Protein AF-A0A3D0K1R0-F1 (afdb_monomer)

pLDDT: mean 93.14, std 11.78, range [44.38, 98.69]

Structure (mmCIF, N/CA/C/O backbone):
data_AF-A0A3D0K1R0-F1
#
_entry.id   AF-A0A3D0K1R0-F1
#
loop_
_atom_site.group_PDB
_atom_site.id
_atom_site.type_symbol
_atom_site.label_atom_id
_atom_site.label_alt_id
_atom_site.label_comp_id
_atom_site.label_asym_id
_atom_site.label_entity_id
_atom_site.label_seq_id
_atom_site.pdbx_PDB_ins_code
_atom_site.Cartn_x
_atom_site.Cartn_y
_atom_site.Cartn_z
_atom_site.occupancy
_atom_site.B_iso_or_equiv
_atom_site.auth_seq_id
_atom_site.auth_comp_id
_atom_site.auth_asym_id
_atom_site.auth_atom_id
_atom_site.pdbx_PDB_model_num
ATOM 1 N N . MET A 1 1 ? -58.663 12.855 -1.854 1.00 44.91 1 MET A N 1
ATOM 2 C CA . MET A 1 1 ? -57.376 12.566 -1.186 1.00 44.91 1 MET A CA 1
ATOM 3 C C . MET A 1 1 ? -56.713 11.439 -1.951 1.00 44.91 1 MET A C 1
ATOM 5 O O . MET A 1 1 ? -57.237 10.336 -1.926 1.00 44.91 1 MET A O 1
ATOM 9 N N . ALA A 1 2 ? -55.657 11.736 -2.707 1.00 44.38 2 ALA A N 1
ATOM 10 C CA . ALA A 1 2 ? -54.859 10.733 -3.407 1.00 44.38 2 ALA A CA 1
ATOM 11 C C . ALA A 1 2 ? -53.623 10.430 -2.551 1.00 44.38 2 ALA A C 1
ATOM 13 O O . ALA A 1 2 ? -52.936 11.360 -2.134 1.00 44.38 2 ALA A O 1
ATOM 14 N N . ILE A 1 3 ? -53.392 9.154 -2.244 1.00 51.00 3 ILE A N 1
ATOM 15 C CA . ILE A 1 3 ? -52.196 8.685 -1.540 1.00 51.00 3 ILE A CA 1
ATOM 16 C C . ILE A 1 3 ? -51.124 8.480 -2.610 1.00 51.00 3 ILE A C 1
ATOM 18 O O . ILE A 1 3 ? -51.300 7.660 -3.511 1.00 51.00 3 ILE A O 1
ATOM 22 N N . LEU A 1 4 ? -50.060 9.277 -2.544 1.00 44.53 4 LEU A N 1
ATOM 23 C CA . LEU A 1 4 ? -48.900 9.161 -3.419 1.00 44.53 4 LEU A CA 1
ATOM 24 C C . LEU A 1 4 ? -48.049 7.970 -2.938 1.00 44.53 4 LEU A C 1
ATOM 26 O O . LEU A 1 4 ? -47.701 7.938 -1.755 1.00 44.53 4 LEU A O 1
A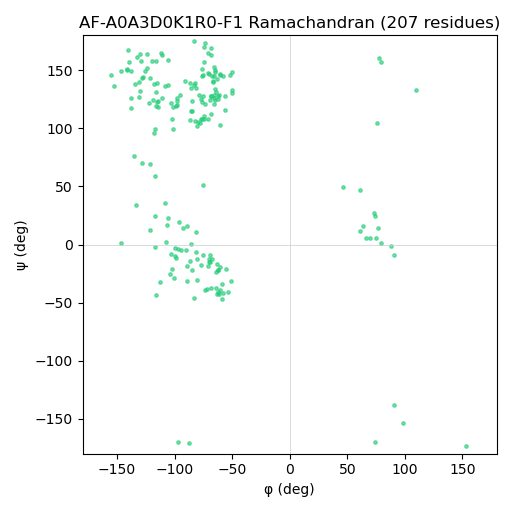TOM 30 N N . PRO A 1 5 ? -47.725 6.984 -3.791 1.00 53.47 5 PRO A N 1
ATOM 31 C CA . PRO A 1 5 ? -46.860 5.885 -3.393 1.00 53.47 5 PRO A CA 1
ATOM 32 C C . PRO A 1 5 ? -45.418 6.397 -3.310 1.00 53.47 5 PRO A C 1
ATOM 34 O O . PRO A 1 5 ? -44.877 6.920 -4.282 1.00 53.47 5 PRO A O 1
ATOM 37 N N . CYS A 1 6 ? -44.816 6.273 -2.127 1.00 53.69 6 CYS A N 1
ATOM 38 C CA . CYS A 1 6 ? -43.399 6.533 -1.910 1.00 53.69 6 CYS A CA 1
ATOM 39 C C . CYS A 1 6 ? -42.612 5.359 -2.503 1.00 53.69 6 CYS A C 1
ATOM 41 O O . CYS A 1 6 ? -42.716 4.231 -2.018 1.00 53.69 6 CYS A O 1
ATOM 43 N N . LEU A 1 7 ? -41.893 5.606 -3.596 1.00 52.03 7 LEU A N 1
ATOM 44 C CA . LEU A 1 7 ? -40.996 4.633 -4.205 1.00 52.03 7 LEU A CA 1
ATOM 45 C C . LEU A 1 7 ? -39.722 4.581 -3.351 1.00 52.03 7 LEU A C 1
ATOM 47 O O . LEU A 1 7 ? -38.952 5.538 -3.338 1.00 52.03 7 LEU A O 1
ATOM 51 N N . LEU A 1 8 ? -39.529 3.490 -2.609 1.00 51.31 8 LEU A N 1
ATOM 52 C CA . LEU A 1 8 ? -38.292 3.242 -1.874 1.00 51.31 8 LEU A CA 1
ATOM 53 C C . LEU A 1 8 ? -37.223 2.823 -2.893 1.00 51.31 8 LEU A C 1
ATOM 55 O O . LEU A 1 8 ? -37.306 1.742 -3.475 1.00 51.31 8 LEU A O 1
ATOM 59 N N . LEU A 1 9 ? -36.266 3.707 -3.158 1.00 46.56 9 LEU A N 1
ATOM 60 C CA . LEU A 1 9 ? -35.111 3.400 -3.989 1.00 46.56 9 LEU A CA 1
ATOM 61 C C . LEU A 1 9 ? -34.113 2.630 -3.115 1.00 46.56 9 LEU A C 1
ATOM 63 O O . LEU A 1 9 ? -33.505 3.207 -2.219 1.00 46.56 9 LEU A O 1
ATOM 67 N N . VAL A 1 10 ? -33.998 1.320 -3.326 1.00 48.69 10 VAL A N 1
ATOM 68 C CA . VAL A 1 10 ? -32.945 0.511 -2.702 1.00 48.69 10 VAL A CA 1
ATOM 69 C C . VAL A 1 10 ? -31.687 0.728 -3.537 1.00 48.69 10 VAL A C 1
ATOM 71 O O . VAL A 1 10 ? -31.586 0.198 -4.641 1.00 48.69 10 VAL A O 1
ATOM 74 N N . MET A 1 11 ? -30.773 1.567 -3.048 1.00 53.94 11 MET A N 1
ATOM 75 C CA . MET A 1 11 ? -29.413 1.632 -3.579 1.00 53.94 11 MET A CA 1
ATOM 76 C C . MET A 1 11 ? -28.720 0.341 -3.146 1.00 53.94 11 MET A C 1
ATOM 78 O O . MET A 1 11 ? -28.484 0.135 -1.961 1.00 53.94 11 MET A O 1
ATOM 82 N N . THR A 1 12 ? -28.474 -0.571 -4.079 1.00 46.22 12 THR A N 1
ATOM 83 C CA . THR A 1 12 ? -27.550 -1.681 -3.844 1.00 46.22 12 THR A CA 1
ATOM 84 C C . THR A 1 12 ? -26.144 -1.117 -3.995 1.00 46.22 12 THR A C 1
ATOM 86 O O . THR A 1 12 ? -25.737 -0.843 -5.126 1.00 46.22 12 THR A O 1
ATOM 89 N N . THR A 1 13 ? -25.435 -0.895 -2.889 1.00 56.84 13 THR A N 1
ATOM 90 C CA . THR A 1 13 ? -23.978 -0.741 -2.930 1.00 56.84 13 THR A CA 1
ATOM 91 C C . THR A 1 13 ? -23.413 -2.050 -3.478 1.00 56.84 13 THR A C 1
ATOM 93 O O . THR A 1 13 ? -23.847 -3.145 -3.105 1.00 56.84 13 THR A O 1
ATOM 96 N N . THR A 1 14 ? -22.567 -1.966 -4.499 1.00 59.50 14 THR A N 1
ATOM 97 C CA . THR A 1 14 ? -21.806 -3.133 -4.936 1.00 59.50 14 THR A CA 1
ATOM 98 C C . THR A 1 14 ? -20.691 -3.309 -3.929 1.00 59.50 14 THR A C 1
ATOM 100 O O . THR A 1 14 ? -19.787 -2.488 -3.942 1.00 59.50 14 THR A O 1
ATOM 103 N N . ALA A 1 15 ? -20.788 -4.336 -3.086 1.00 76.38 15 ALA A N 1
ATOM 104 C CA . ALA A 1 15 ? -19.736 -4.670 -2.133 1.00 76.38 15 ALA A CA 1
ATOM 105 C C . ALA A 1 15 ? -18.379 -4.733 -2.845 1.00 76.38 15 ALA A C 1
ATOM 107 O O . ALA A 1 15 ? -18.256 -5.401 -3.886 1.00 76.38 15 ALA A O 1
ATOM 108 N N . ASP A 1 16 ? -17.393 -4.046 -2.288 1.00 88.50 16 ASP A N 1
ATOM 109 C CA . ASP A 1 16 ? -16.013 -4.078 -2.738 1.00 88.50 16 ASP A CA 1
ATOM 110 C C . ASP A 1 16 ? -15.079 -4.274 -1.530 1.00 88.50 16 ASP A C 1
ATOM 112 O O . ASP A 1 16 ? -15.520 -4.218 -0.389 1.00 88.50 16 ASP A O 1
ATOM 116 N N . PRO A 1 17 ? -13.825 -4.700 -1.737 1.00 92.75 17 PRO A N 1
ATOM 117 C CA . PRO A 1 17 ? -12.955 -5.082 -0.630 1.00 92.75 17 PRO A CA 1
ATOM 118 C C . PRO A 1 17 ? -12.140 -3.904 -0.072 1.00 92.75 17 PRO A C 1
ATOM 120 O O . PRO A 1 17 ? -11.113 -4.142 0.566 1.00 92.75 17 PRO A O 1
ATOM 123 N N . PHE A 1 18 ? -12.505 -2.659 -0.382 1.00 96.06 18 PHE A N 1
ATOM 124 C CA . PHE A 1 18 ? -11.721 -1.475 -0.050 1.00 96.06 18 PHE A CA 1
ATOM 125 C C . PHE A 1 18 ? -12.417 -0.616 1.004 1.00 96.06 18 PHE A C 1
ATOM 127 O O . PHE A 1 18 ? -13.584 -0.806 1.308 1.00 96.06 18 PHE A O 1
ATOM 134 N N . ALA A 1 19 ? -11.668 0.311 1.604 1.00 96.50 19 ALA A N 1
ATOM 135 C CA . ALA A 1 19 ? -12.261 1.276 2.519 1.00 96.50 19 ALA A CA 1
ATOM 136 C C . ALA A 1 19 ? -13.182 2.231 1.744 1.00 96.50 19 ALA A C 1
ATOM 138 O O . ALA A 1 19 ? -12.861 2.614 0.618 1.00 96.50 19 ALA A O 1
ATOM 139 N N . ASP A 1 20 ? -14.273 2.656 2.372 1.00 95.88 20 ASP A N 1
ATOM 140 C CA . ASP A 1 20 ? -15.380 3.370 1.727 1.00 95.88 20 ASP A CA 1
ATOM 141 C C . ASP A 1 20 ? -15.503 4.824 2.185 1.00 95.88 20 ASP A C 1
ATOM 143 O O . ASP A 1 20 ? -15.920 5.701 1.424 1.00 95.88 20 ASP A O 1
ATOM 147 N N . GLU A 1 21 ? -15.150 5.096 3.442 1.00 96.94 21 GLU A N 1
ATOM 148 C CA . GLU A 1 21 ? -15.385 6.394 4.067 1.00 96.94 21 GLU A CA 1
ATOM 149 C C . GLU A 1 21 ? -14.153 6.887 4.824 1.00 96.94 21 GLU A C 1
ATOM 151 O O . GLU A 1 21 ? -13.483 6.148 5.546 1.00 96.94 21 GLU A O 1
ATOM 156 N N . VAL A 1 22 ? -13.875 8.184 4.678 1.00 98.44 22 VAL A N 1
ATOM 157 C CA . VAL A 1 22 ? -12.939 8.909 5.538 1.00 98.44 22 VAL A CA 1
ATOM 158 C C . VAL A 1 22 ? -13.701 9.391 6.766 1.00 98.44 22 VAL A C 1
ATOM 160 O O . VAL A 1 22 ? -14.561 10.266 6.667 1.00 98.44 22 VAL A O 1
ATOM 163 N N . ILE A 1 23 ? -13.343 8.863 7.932 1.00 98.44 23 ILE A N 1
ATOM 164 C CA . ILE A 1 23 ? -13.964 9.221 9.211 1.00 98.44 23 ILE A CA 1
ATOM 165 C C . ILE A 1 23 ? -13.339 10.489 9.790 1.00 98.44 23 ILE A C 1
ATOM 167 O O . ILE A 1 23 ? -14.048 11.387 10.248 1.00 98.44 23 ILE A O 1
ATOM 171 N N . ASP A 1 24 ? -12.007 10.562 9.788 1.00 98.50 24 ASP A N 1
ATOM 172 C CA . ASP A 1 24 ? -11.266 11.710 10.305 1.00 98.50 24 ASP A CA 1
ATOM 173 C C . ASP A 1 24 ? -9.889 11.816 9.647 1.00 98.50 24 ASP A C 1
ATOM 175 O O . ASP A 1 24 ? -9.239 10.810 9.363 1.00 98.50 24 ASP A O 1
ATOM 179 N N . PHE A 1 25 ? -9.422 13.046 9.447 1.00 98.62 25 PHE A N 1
ATOM 180 C CA . PHE A 1 25 ? -8.069 13.326 8.985 1.00 98.62 25 PHE A CA 1
ATOM 181 C C . PHE A 1 25 ? -7.486 14.500 9.768 1.00 98.62 25 PHE A C 1
ATOM 183 O O . PHE A 1 25 ? -7.985 15.626 9.704 1.00 98.62 25 PHE A O 1
ATOM 190 N N . GLN A 1 26 ? -6.404 14.230 10.495 1.00 98.38 26 GLN A N 1
ATOM 191 C CA . GLN A 1 26 ? -5.658 15.216 11.266 1.00 98.38 26 GLN A CA 1
ATOM 192 C C . GLN A 1 26 ? -4.243 15.310 10.686 1.00 98.38 26 GLN A C 1
ATOM 194 O O . GLN A 1 26 ? -3.401 14.464 10.999 1.00 98.38 26 GLN A O 1
ATOM 199 N N . PRO A 1 27 ? -3.950 16.312 9.838 1.00 97.62 27 PRO A N 1
ATOM 200 C CA . PRO A 1 27 ? -2.638 16.427 9.222 1.00 97.62 27 PRO A CA 1
ATOM 201 C C . PRO A 1 27 ? -1.561 16.699 10.276 1.00 97.62 27 PRO A C 1
ATOM 203 O O . PRO A 1 27 ? -1.700 17.553 11.157 1.00 97.62 27 PRO A O 1
ATOM 206 N N . GLY A 1 28 ? -0.461 15.966 10.161 1.00 97.56 28 GLY A N 1
ATOM 207 C CA . GLY A 1 28 ? 0.729 16.097 10.984 1.00 97.56 28 GLY A CA 1
ATOM 208 C C . GLY A 1 28 ? 1.717 17.133 10.451 1.00 97.56 28 GLY A C 1
ATOM 209 O O . GLY A 1 28 ? 1.463 17.896 9.517 1.00 97.56 28 GLY A O 1
ATOM 210 N N . SER A 1 29 ? 2.905 17.156 11.052 1.00 97.00 29 SER A N 1
ATOM 211 C CA . SER A 1 29 ? 3.986 18.041 10.616 1.00 97.00 29 SER A CA 1
ATOM 212 C C . SER A 1 29 ? 4.761 17.435 9.446 1.00 97.00 29 SER A C 1
ATOM 214 O O . SER A 1 29 ? 5.103 16.255 9.465 1.00 97.00 29 SER A O 1
ATOM 216 N N . GLY A 1 30 ? 5.093 18.252 8.445 1.00 95.12 30 GLY A N 1
ATOM 217 C CA . GLY A 1 30 ? 5.919 17.824 7.312 1.00 95.12 30 GLY A CA 1
ATOM 218 C C . GLY A 1 30 ? 5.203 16.969 6.263 1.00 95.12 30 GLY A C 1
ATOM 219 O O . GLY A 1 30 ? 5.889 16.392 5.426 1.00 95.12 30 GLY A O 1
ATOM 220 N N . GLY A 1 31 ? 3.866 16.904 6.281 1.00 94.75 31 GLY A N 1
ATOM 221 C CA . GLY A 1 31 ? 3.095 16.343 5.167 1.00 94.75 31 GLY A CA 1
ATOM 222 C C . GLY A 1 31 ? 3.388 17.079 3.852 1.00 94.75 31 GLY A C 1
ATOM 223 O O . GLY A 1 31 ? 3.646 18.290 3.844 1.00 94.75 31 GLY A O 1
ATOM 224 N N . ALA A 1 32 ? 3.394 16.346 2.741 1.00 94.88 32 ALA A N 1
ATOM 225 C CA . ALA A 1 32 ? 3.685 16.897 1.424 1.00 94.88 32 ALA A CA 1
ATOM 226 C C . ALA A 1 32 ? 2.567 17.850 0.969 1.00 94.88 32 ALA A C 1
ATOM 228 O O . ALA A 1 32 ? 1.388 17.504 0.970 1.00 94.88 32 ALA A O 1
ATOM 229 N N . ALA A 1 33 ? 2.935 19.069 0.568 1.00 95.06 33 ALA A N 1
ATOM 230 C CA . ALA A 1 33 ? 1.963 20.077 0.151 1.00 95.06 33 ALA A CA 1
ATOM 231 C C . ALA A 1 33 ? 1.178 19.615 -1.089 1.00 95.06 33 ALA A C 1
ATOM 233 O O . ALA A 1 33 ? 1.786 19.273 -2.103 1.00 95.06 33 ALA A O 1
ATOM 234 N N . GLY A 1 34 ? -0.155 19.661 -1.011 1.00 96.06 34 GLY A N 1
ATOM 235 C CA . GLY A 1 34 ? -1.059 19.215 -2.075 1.00 96.06 34 GLY A CA 1
ATOM 236 C C . GLY A 1 34 ? -1.423 17.729 -2.028 1.00 96.06 34 GLY A C 1
ATOM 237 O O . GLY A 1 34 ? -2.201 17.299 -2.865 1.00 96.06 34 GLY A O 1
ATOM 238 N N . TYR A 1 35 ? -0.890 16.969 -1.066 1.00 97.25 35 TYR A N 1
ATOM 239 C CA . TYR A 1 35 ? -1.232 15.563 -0.816 1.00 97.25 35 TYR A CA 1
ATOM 240 C C . TYR A 1 35 ? -2.049 15.422 0.476 1.00 97.25 35 TYR A C 1
ATOM 242 O O . TYR A 1 35 ? -1.844 14.500 1.256 1.00 97.25 35 TYR A O 1
ATOM 250 N N . ASP A 1 36 ? -2.912 16.391 0.768 1.00 96.31 36 ASP A N 1
ATOM 251 C CA . ASP A 1 36 ? -3.721 16.475 1.986 1.00 96.31 36 ASP A CA 1
ATOM 252 C C . ASP A 1 36 ? -5.206 16.163 1.742 1.00 96.31 36 ASP A C 1
ATOM 254 O O . ASP A 1 36 ? -6.045 16.470 2.589 1.00 96.31 36 ASP A O 1
ATOM 258 N N . ASP A 1 37 ? -5.534 15.539 0.605 1.00 97.75 37 ASP A N 1
ATOM 259 C CA . ASP A 1 37 ? -6.860 14.980 0.348 1.00 97.75 37 ASP A CA 1
ATOM 260 C C . ASP A 1 37 ? -6.944 13.544 0.901 1.00 97.75 37 ASP A C 1
ATOM 262 O O . ASP A 1 37 ? -6.352 12.625 0.329 1.00 97.75 37 ASP A O 1
ATOM 266 N N . PRO A 1 38 ? -7.673 13.305 2.006 1.00 98.12 38 PRO A N 1
ATOM 267 C CA . PRO A 1 38 ? -7.782 11.971 2.583 1.00 98.12 38 PRO A CA 1
ATOM 268 C C . PRO A 1 38 ? -8.615 11.005 1.734 1.00 98.12 38 PRO A C 1
ATOM 270 O O . PRO A 1 38 ? -8.544 9.799 1.962 1.00 98.12 38 PRO A O 1
ATOM 273 N N . SER A 1 39 ? -9.391 11.494 0.758 1.00 97.69 39 SER A N 1
ATOM 274 C CA . SER A 1 39 ? -10.175 10.622 -0.122 1.00 97.69 39 SER A CA 1
ATOM 275 C C . SER A 1 39 ? -9.310 9.790 -1.076 1.00 97.69 39 SER A C 1
ATOM 277 O O . SER A 1 39 ? -9.779 8.776 -1.581 1.00 97.69 39 SER A O 1
ATOM 279 N N . ALA A 1 40 ? -8.029 10.136 -1.247 1.00 97.06 40 ALA A N 1
ATOM 280 C CA . ALA A 1 40 ? -7.067 9.322 -1.990 1.00 97.06 40 ALA A CA 1
ATOM 281 C C . ALA A 1 40 ? -6.720 7.984 -1.295 1.00 97.06 40 ALA A C 1
ATOM 283 O O . ALA A 1 40 ? -6.099 7.120 -1.903 1.00 97.06 40 ALA A O 1
ATOM 284 N N . ALA A 1 41 ? -7.094 7.798 -0.020 1.00 97.00 41 ALA A N 1
ATOM 285 C CA . ALA A 1 41 ? -6.816 6.573 0.740 1.00 97.00 41 ALA A CA 1
ATOM 286 C C . ALA A 1 41 ? -7.951 5.535 0.734 1.00 97.00 41 ALA A C 1
ATOM 288 O O . ALA A 1 41 ? -7.789 4.466 1.324 1.00 97.00 41 ALA A O 1
ATOM 289 N N . ILE A 1 42 ? -9.100 5.855 0.136 1.00 96.94 42 ILE A N 1
ATOM 290 C CA . ILE A 1 42 ? -10.257 4.956 0.045 1.00 96.94 42 ILE A CA 1
ATOM 291 C C . ILE A 1 42 ? -10.397 4.398 -1.375 1.00 96.94 42 ILE A C 1
ATOM 293 O O . ILE A 1 42 ? -9.886 4.966 -2.340 1.00 96.94 42 ILE A O 1
ATOM 297 N N . GLY A 1 43 ? -11.102 3.277 -1.516 1.00 95.75 43 GLY A N 1
ATOM 298 C CA . GLY A 1 43 ? -11.226 2.560 -2.779 1.00 95.75 43 GLY A CA 1
ATOM 299 C C . GLY A 1 43 ? -9.967 1.782 -3.184 1.00 95.75 43 GLY A C 1
ATOM 300 O O . GLY A 1 43 ? -9.029 1.571 -2.413 1.00 95.75 43 GLY A O 1
ATOM 301 N N . SER A 1 44 ? -9.971 1.291 -4.425 1.00 95.88 44 SER A N 1
ATOM 302 C CA . SER A 1 44 ? -8.870 0.484 -4.961 1.00 95.88 44 SER A CA 1
ATOM 303 C C . SER A 1 44 ? -7.587 1.307 -5.111 1.00 95.88 44 SER A C 1
ATOM 305 O O . SER A 1 44 ? -7.653 2.396 -5.683 1.00 95.88 44 SER A O 1
ATOM 307 N N . PRO A 1 45 ? -6.403 0.735 -4.803 1.00 96.75 45 PRO A N 1
ATOM 308 C CA . PRO A 1 45 ? -5.131 1.299 -5.238 1.00 96.75 45 PRO A CA 1
ATOM 309 C C . PRO A 1 45 ? -5.116 1.566 -6.747 1.00 96.75 45 PRO A C 1
ATOM 311 O O . PRO A 1 45 ? -5.696 0.801 -7.535 1.00 96.75 45 PRO A O 1
ATOM 314 N N . THR A 1 46 ? -4.425 2.629 -7.159 1.00 96.00 46 THR A N 1
ATOM 315 C CA . THR A 1 46 ? -4.313 2.974 -8.576 1.00 96.00 46 THR A CA 1
ATOM 316 C C . THR A 1 46 ? -3.427 1.980 -9.337 1.00 96.00 46 THR A C 1
ATOM 318 O O . THR A 1 46 ? -2.477 1.393 -8.810 1.00 96.00 46 THR A O 1
ATOM 321 N N . ARG A 1 47 ? -3.753 1.759 -10.613 1.00 97.38 47 ARG A N 1
ATOM 322 C CA . ARG A 1 47 ? -2.985 0.883 -11.515 1.00 97.38 47 ARG A CA 1
ATOM 323 C C . ARG A 1 47 ? -2.107 1.651 -12.486 1.00 97.38 47 ARG A C 1
ATOM 325 O O . ARG A 1 47 ? -1.167 1.064 -13.021 1.00 97.38 47 ARG A O 1
ATOM 332 N N . LEU A 1 48 ? -2.429 2.916 -12.720 1.00 97.31 48 LEU A N 1
ATOM 333 C CA . LEU A 1 48 ? -1.695 3.806 -13.601 1.00 97.31 48 LEU A CA 1
ATOM 334 C C . LEU A 1 48 ? -1.374 5.085 -12.833 1.00 97.31 48 LEU A C 1
ATOM 336 O O . LEU A 1 48 ? -2.186 5.543 -12.038 1.00 97.31 48 LEU A O 1
ATOM 340 N N . THR A 1 49 ? -0.203 5.657 -13.063 1.00 96.12 49 THR A N 1
ATOM 341 C CA . THR A 1 49 ? 0.111 6.987 -12.546 1.00 96.12 49 THR A CA 1
ATOM 342 C C . THR A 1 49 ? -0.755 8.032 -13.253 1.00 96.12 49 THR A C 1
ATOM 344 O O . THR A 1 49 ? -1.380 7.758 -14.281 1.00 96.12 49 THR A O 1
ATOM 347 N N . VAL A 1 50 ? -0.753 9.265 -12.750 1.00 91.69 50 VAL A N 1
ATOM 348 C CA . VAL A 1 50 ? -1.440 10.392 -13.408 1.00 91.69 50 VAL A CA 1
ATOM 349 C C . VAL A 1 50 ? -0.923 10.705 -14.820 1.00 91.69 50 VAL A C 1
ATOM 351 O O . VAL A 1 50 ? -1.642 11.326 -15.598 1.00 91.69 50 VAL A O 1
ATOM 354 N N . ASP A 1 51 ? 0.285 10.247 -15.166 1.00 93.88 51 ASP A N 1
ATOM 355 C CA . ASP A 1 51 ? 0.866 10.334 -16.515 1.00 93.88 51 ASP A CA 1
ATOM 356 C C . ASP A 1 51 ? 0.580 9.073 -17.367 1.00 93.88 51 ASP A C 1
ATOM 358 O O . ASP A 1 51 ? 1.192 8.869 -18.414 1.00 93.88 51 ASP A O 1
ATOM 362 N N . GLU A 1 52 ? -0.361 8.229 -16.929 1.00 94.25 52 GLU A N 1
ATOM 363 C CA . GLU A 1 52 ? -0.788 6.974 -17.569 1.00 94.25 52 GLU A CA 1
ATOM 364 C C . GLU A 1 52 ? 0.304 5.884 -17.651 1.00 94.25 52 GLU A C 1
ATOM 366 O O . GLU A 1 52 ? 0.146 4.886 -18.356 1.00 94.25 52 GLU A O 1
ATOM 371 N N . GLU A 1 53 ? 1.395 6.013 -16.887 1.00 96.06 53 GLU A N 1
ATOM 372 C CA . GLU A 1 53 ? 2.408 4.958 -16.760 1.00 96.06 53 GLU A CA 1
ATOM 373 C C . GLU A 1 53 ? 1.912 3.831 -15.851 1.00 96.06 53 GLU A C 1
ATOM 375 O O . GLU A 1 53 ? 1.145 4.050 -14.919 1.00 96.06 53 GLU A O 1
ATOM 380 N N . VAL A 1 54 ? 2.375 2.605 -16.078 1.00 98.12 54 VAL A N 1
ATOM 381 C CA . VAL A 1 54 ? 1.987 1.457 -15.256 1.00 98.12 54 VAL A CA 1
ATOM 382 C C . VAL A 1 54 ? 2.588 1.578 -13.861 1.00 98.12 54 VAL A C 1
ATOM 384 O O . VAL A 1 54 ? 3.809 1.612 -13.716 1.00 98.12 54 VAL A O 1
ATOM 387 N N . VAL A 1 55 ? 1.736 1.539 -12.831 1.00 98.25 55 VAL A N 1
ATOM 388 C CA . VAL A 1 55 ? 2.199 1.486 -11.439 1.00 98.25 55 VAL A CA 1
ATOM 389 C C . VAL A 1 55 ? 2.908 0.162 -11.203 1.00 98.25 55 VAL A C 1
ATOM 391 O O . VAL A 1 55 ? 2.337 -0.922 -11.388 1.00 98.25 55 VAL A O 1
ATOM 394 N N . SER A 1 56 ? 4.168 0.253 -10.808 1.00 98.06 56 SER A N 1
ATOM 395 C CA . SER A 1 56 ? 5.049 -0.880 -10.564 1.00 98.06 56 SER A CA 1
ATOM 396 C C . SER A 1 56 ? 5.909 -0.607 -9.330 1.00 98.06 56 SER A C 1
ATOM 398 O O . SER A 1 56 ? 6.048 0.548 -8.922 1.00 98.06 56 SER A O 1
ATOM 400 N N . PRO A 1 57 ? 6.605 -1.621 -8.788 1.00 98.25 57 PRO A N 1
ATOM 401 C CA . PRO A 1 57 ? 7.553 -1.392 -7.710 1.00 98.25 57 PRO A CA 1
ATOM 402 C C . PRO A 1 57 ? 8.639 -0.360 -8.025 1.00 98.25 57 PRO A C 1
ATOM 404 O O . PRO A 1 57 ? 9.220 0.195 -7.106 1.00 98.25 57 PRO A O 1
ATOM 407 N N . PHE A 1 58 ? 8.924 -0.085 -9.300 1.00 98.19 58 PHE A N 1
ATOM 408 C CA . PHE A 1 58 ? 9.932 0.889 -9.729 1.00 98.19 58 PHE A CA 1
ATOM 409 C C . PHE A 1 58 ? 9.335 2.220 -10.219 1.00 98.19 58 PHE A C 1
ATOM 411 O O . PHE A 1 58 ? 10.081 3.175 -10.449 1.00 98.19 58 PHE A O 1
ATOM 418 N N . VAL A 1 59 ? 8.009 2.279 -10.362 1.00 97.50 59 VAL A N 1
ATOM 419 C CA . VAL A 1 59 ? 7.212 3.456 -10.729 1.00 97.50 59 VAL A CA 1
ATOM 420 C C . VAL A 1 59 ? 6.001 3.493 -9.785 1.00 97.50 59 VAL A C 1
ATOM 422 O O . VAL A 1 59 ? 4.913 3.054 -10.167 1.00 97.50 59 VAL A O 1
ATOM 425 N N . PRO A 1 60 ? 6.183 3.911 -8.518 1.00 96.25 60 PRO A N 1
ATOM 426 C CA . PRO A 1 60 ? 5.081 3.953 -7.566 1.00 96.25 60 PRO A CA 1
ATOM 427 C C . PRO A 1 60 ? 4.068 5.038 -7.954 1.00 96.25 60 PRO A C 1
ATOM 429 O O . PRO A 1 60 ? 4.367 5.933 -8.749 1.00 96.25 60 PRO A O 1
ATOM 432 N N . ALA A 1 61 ? 2.863 4.955 -7.395 1.00 95.00 61 ALA A N 1
ATOM 433 C CA . ALA A 1 61 ? 1.842 5.979 -7.583 1.00 95.00 61 ALA A CA 1
ATOM 434 C C . ALA A 1 61 ? 2.305 7.321 -6.992 1.00 95.00 61 ALA A C 1
ATOM 436 O O . ALA A 1 61 ? 2.966 7.354 -5.965 1.00 95.00 61 ALA A O 1
ATOM 437 N N . TRP A 1 62 ? 1.989 8.446 -7.624 1.00 92.69 62 TRP A N 1
ATOM 438 C CA . TRP A 1 62 ? 2.486 9.743 -7.143 1.00 92.69 62 TRP A CA 1
ATOM 439 C C . TRP A 1 62 ? 1.524 10.901 -7.375 1.00 92.69 62 TRP A C 1
ATOM 441 O O . TRP A 1 62 ? 1.859 12.027 -7.025 1.00 92.69 62 TRP A O 1
ATOM 451 N N . GLY A 1 63 ? 0.344 10.671 -7.950 1.00 94.38 63 GLY A N 1
ATOM 452 C CA . GLY A 1 63 ? -0.668 11.707 -8.085 1.00 94.38 63 GLY A CA 1
ATOM 453 C C . GLY A 1 63 ? -1.191 12.184 -6.736 1.00 94.38 63 GLY A C 1
ATOM 454 O O . GLY A 1 63 ? -1.286 11.414 -5.784 1.00 94.38 63 GLY A O 1
ATOM 455 N N . THR A 1 64 ? -1.601 13.450 -6.670 1.00 94.94 64 THR A N 1
ATOM 456 C CA . THR A 1 64 ? -2.291 14.007 -5.490 1.00 94.94 64 THR A CA 1
ATOM 457 C C . THR A 1 64 ? -3.622 13.320 -5.203 1.00 94.94 64 THR A C 1
ATOM 459 O O . THR A 1 64 ? -4.089 13.358 -4.072 1.00 94.94 64 THR A O 1
ATOM 462 N N . ASP A 1 65 ? -4.196 12.676 -6.219 1.00 93.56 65 ASP A N 1
ATOM 463 C CA . ASP A 1 65 ? -5.443 11.918 -6.129 1.00 93.56 65 ASP A CA 1
ATOM 464 C C . ASP A 1 65 ? -5.176 10.408 -5.929 1.00 93.56 65 ASP A C 1
ATOM 466 O O . ASP A 1 65 ? -6.117 9.640 -5.762 1.00 93.56 65 ASP A O 1
ATOM 470 N N . ASP A 1 66 ? -3.904 9.976 -5.948 1.00 94.75 66 ASP A N 1
ATOM 471 C CA . ASP A 1 66 ? -3.500 8.570 -5.789 1.00 94.75 66 ASP A CA 1
ATOM 472 C C . ASP A 1 66 ? -3.009 8.245 -4.368 1.00 94.75 66 ASP A C 1
ATOM 474 O O . ASP A 1 66 ? -3.062 7.090 -3.946 1.00 94.75 66 ASP A O 1
ATOM 478 N N . ILE A 1 67 ? -2.439 9.232 -3.666 1.00 95.44 67 ILE A N 1
ATOM 479 C CA . ILE A 1 67 ? -1.820 9.059 -2.346 1.00 95.44 67 ILE A CA 1
ATOM 480 C C . ILE A 1 67 ? -2.110 10.257 -1.438 1.00 95.44 67 ILE A C 1
ATOM 482 O O . ILE A 1 67 ? -2.173 11.402 -1.885 1.00 95.44 67 ILE A O 1
ATOM 486 N N . VAL A 1 68 ? -2.171 10.002 -0.132 1.00 97.06 68 VAL A N 1
ATOM 487 C CA . VAL A 1 68 ? -2.280 11.031 0.909 1.00 97.06 68 VAL A CA 1
ATOM 488 C C . VAL A 1 68 ? -1.032 11.040 1.790 1.00 97.06 68 VAL A C 1
ATOM 490 O O . VAL A 1 68 ? -0.493 10.004 2.172 1.00 97.06 68 VAL A O 1
ATOM 493 N N . SER A 1 69 ? -0.565 12.233 2.145 1.00 97.00 69 SER A N 1
ATOM 494 C CA . SER A 1 69 ? 0.545 12.455 3.061 1.00 97.00 69 SER A CA 1
ATOM 495 C C . SER A 1 69 ? 0.019 12.863 4.435 1.00 97.00 69 SER A C 1
ATOM 497 O O . SER A 1 69 ? -0.435 13.987 4.642 1.00 97.00 69 SER A O 1
ATOM 499 N N . ILE A 1 70 ? 0.119 11.950 5.402 1.00 97.44 70 ILE A N 1
ATOM 500 C CA . ILE A 1 70 ? -0.386 12.175 6.764 1.00 97.44 70 ILE A CA 1
ATOM 501 C C . ILE A 1 70 ? 0.511 13.145 7.545 1.00 97.44 70 ILE A C 1
ATOM 503 O O . ILE A 1 70 ? 0.021 14.005 8.272 1.00 97.44 70 ILE A O 1
ATOM 507 N N . GLY A 1 71 ? 1.832 13.038 7.383 1.00 96.56 71 GLY A N 1
ATOM 508 C CA . GLY A 1 71 ? 2.810 13.814 8.148 1.00 96.56 71 GLY A CA 1
ATOM 509 C C . GLY A 1 71 ? 3.040 13.286 9.571 1.00 96.56 71 GLY A C 1
ATOM 510 O O . GLY A 1 71 ? 2.241 12.551 10.151 1.00 96.56 71 GLY A O 1
ATOM 511 N N . ALA A 1 72 ? 4.167 13.674 10.166 1.00 96.56 72 ALA A N 1
ATOM 512 C CA . ALA A 1 72 ? 4.587 13.177 11.470 1.00 96.56 72 ALA A CA 1
ATOM 513 C C . ALA A 1 72 ? 3.631 13.629 12.586 1.00 96.56 72 ALA A C 1
ATOM 515 O O . ALA A 1 72 ? 3.398 14.828 12.774 1.00 96.56 72 ALA A O 1
ATOM 516 N N . GLY A 1 73 ? 3.120 12.661 13.351 1.00 96.88 73 GLY A N 1
ATOM 517 C CA . GLY A 1 73 ? 2.161 12.887 14.435 1.00 96.88 73 GLY A CA 1
ATOM 518 C C . GLY A 1 73 ? 0.732 13.189 13.973 1.00 96.88 73 GLY A C 1
ATOM 519 O O . GLY A 1 73 ? -0.091 13.527 14.819 1.00 96.88 73 GLY A O 1
ATOM 520 N N . GLY A 1 74 ? 0.458 13.104 12.667 1.00 98.06 74 GLY A N 1
ATOM 521 C CA . GLY A 1 74 ? -0.897 13.135 12.128 1.00 98.06 74 GLY A CA 1
ATOM 522 C C . GLY A 1 74 ? -1.570 11.765 12.184 1.00 98.06 74 GLY A C 1
ATOM 523 O O . GLY A 1 74 ? -0.939 10.765 12.535 1.00 98.06 74 GLY A O 1
ATOM 524 N N . SER A 1 75 ? -2.842 11.724 11.805 1.00 98.31 75 SER A N 1
ATOM 525 C CA . SER A 1 75 ? -3.631 10.497 11.705 1.00 98.31 75 SER A CA 1
ATOM 526 C C . SER A 1 75 ? -4.640 10.584 10.568 1.00 98.31 75 SER A C 1
ATOM 528 O O . SER A 1 75 ? -5.156 11.659 10.259 1.00 98.31 75 SER A O 1
ATOM 530 N N . LEU A 1 76 ? -4.945 9.434 9.980 1.00 98.62 76 LEU A N 1
ATOM 531 C CA . LEU A 1 76 ? -6.034 9.246 9.036 1.00 98.62 76 LEU A CA 1
ATOM 532 C C . LEU A 1 76 ? -6.827 8.020 9.474 1.00 98.62 76 LEU A C 1
ATOM 534 O O . LEU A 1 76 ? -6.247 6.951 9.656 1.00 98.62 76 LEU A O 1
ATOM 538 N N . THR A 1 77 ? -8.133 8.190 9.622 1.00 98.69 77 THR A N 1
ATOM 539 C CA . THR A 1 77 ? -9.057 7.112 9.952 1.00 98.69 77 THR A CA 1
ATOM 540 C C . THR A 1 77 ? -10.004 6.899 8.786 1.00 98.69 77 THR A C 1
ATOM 542 O O . THR A 1 77 ? -10.720 7.819 8.387 1.00 98.69 77 THR A O 1
ATOM 545 N N . VAL A 1 78 ? -10.028 5.671 8.278 1.00 98.12 78 VAL A N 1
ATOM 546 C CA . VAL A 1 78 ? -10.965 5.216 7.248 1.00 98.12 78 VAL A CA 1
ATOM 547 C C . VAL A 1 78 ? -11.803 4.059 7.785 1.00 98.12 78 VAL A C 1
ATOM 549 O O . VAL A 1 78 ? -11.392 3.389 8.735 1.00 98.12 78 VAL A O 1
ATOM 552 N N . SER A 1 79 ? -12.970 3.826 7.195 1.00 97.19 79 SER A N 1
ATOM 553 C CA . SER A 1 79 ? -13.842 2.699 7.530 1.00 97.19 79 SER A CA 1
ATOM 554 C C . SER A 1 79 ? -14.271 1.927 6.294 1.00 97.19 79 SER A C 1
ATOM 556 O O . SER A 1 79 ? -14.271 2.457 5.185 1.00 97.19 79 SER A O 1
ATOM 558 N N . PHE A 1 80 ? -14.661 0.679 6.526 1.00 96.06 80 PHE A N 1
ATOM 559 C CA . PHE A 1 80 ? -15.249 -0.214 5.538 1.00 96.06 80 PHE A CA 1
ATOM 560 C C . PHE A 1 80 ? -16.748 -0.338 5.826 1.00 96.06 80 PHE A C 1
ATOM 562 O O . PHE A 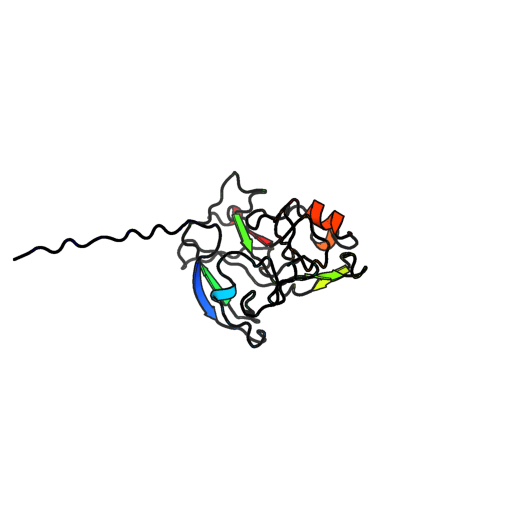1 80 ? -17.142 -0.480 6.989 1.00 96.06 80 PHE A O 1
ATOM 569 N N . ASP A 1 81 ? -17.573 -0.305 4.786 1.00 92.69 81 ASP A N 1
ATOM 570 C CA . ASP A 1 81 ? -18.998 -0.624 4.867 1.00 92.69 81 ASP A CA 1
ATOM 571 C C . ASP A 1 81 ? -19.189 -2.136 5.075 1.00 92.69 81 ASP A C 1
ATOM 573 O O . ASP A 1 81 ? -20.053 -2.573 5.847 1.00 92.69 81 ASP A O 1
ATOM 577 N N . GLU A 1 82 ? -18.353 -2.948 4.421 1.00 88.81 82 GLU A N 1
ATOM 578 C CA . GLU A 1 82 ? -18.258 -4.382 4.666 1.00 88.81 82 GLU A CA 1
ATOM 579 C C . GLU A 1 82 ? -17.299 -4.708 5.825 1.00 88.81 82 GLU A C 1
ATOM 581 O O . GLU A 1 82 ? -16.179 -4.204 5.878 1.00 88.81 82 GLU A 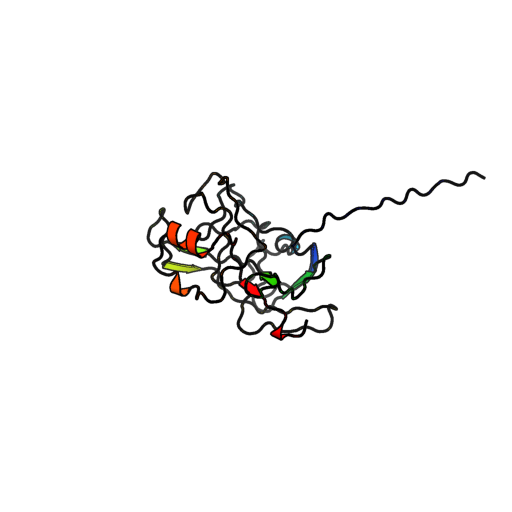O 1
ATOM 586 N N . PRO A 1 83 ? -17.678 -5.599 6.760 1.00 86.38 83 PRO A N 1
ATOM 587 C CA . PRO A 1 83 ? -16.790 -5.956 7.856 1.00 86.38 83 PRO A CA 1
ATOM 588 C C . PRO A 1 83 ? -15.550 -6.695 7.338 1.00 86.38 83 PRO A C 1
ATOM 590 O O . PRO A 1 83 ? -15.663 -7.713 6.651 1.00 86.38 83 PRO A O 1
ATOM 593 N N . VAL A 1 84 ? -14.372 -6.224 7.745 1.00 93.38 84 VAL A N 1
ATOM 594 C CA . VAL A 1 84 ? -13.123 -6.986 7.644 1.00 93.38 84 VAL A CA 1
ATOM 595 C C . VAL A 1 84 ? -13.136 -8.054 8.737 1.00 93.38 84 VAL A C 1
ATOM 597 O O . VAL A 1 84 ? -13.377 -7.744 9.901 1.00 93.38 84 VAL A O 1
ATOM 600 N N . THR A 1 85 ? -12.907 -9.315 8.374 1.00 93.00 85 THR A N 1
ATOM 601 C CA . THR A 1 85 ? -13.001 -10.449 9.306 1.00 93.00 85 THR A CA 1
ATOM 602 C C . THR A 1 85 ? -11.775 -11.345 9.217 1.00 93.00 85 THR A C 1
ATOM 604 O O . THR A 1 85 ? -11.376 -11.672 8.096 1.00 93.00 85 THR A O 1
ATOM 607 N N . ASP A 1 86 ? -11.288 -11.837 10.362 1.00 95.69 86 ASP A N 1
ATOM 608 C CA . ASP A 1 86 ? -10.394 -13.004 10.419 1.00 95.69 86 ASP A CA 1
ATOM 609 C C . ASP A 1 86 ? -11.115 -14.222 9.826 1.00 95.69 86 ASP A C 1
ATOM 611 O O . ASP A 1 86 ? -12.029 -14.806 10.425 1.00 95.69 86 ASP A O 1
ATOM 615 N N . HIS A 1 87 ? -10.760 -14.562 8.587 1.00 94.00 87 HIS A N 1
ATOM 616 C CA . HIS A 1 87 ? -11.379 -15.655 7.853 1.00 94.00 87 HIS A CA 1
ATOM 617 C C . HIS A 1 87 ? -10.344 -16.748 7.558 1.00 94.00 87 HIS A C 1
ATOM 619 O O . HIS A 1 87 ? -9.298 -16.469 6.979 1.00 94.00 87 HIS A O 1
ATOM 625 N N . PRO A 1 88 ? -10.639 -18.038 7.822 1.00 94.44 88 PRO A N 1
ATOM 626 C CA . PRO A 1 88 ? -9.663 -19.124 7.663 1.00 94.44 88 PRO A CA 1
ATOM 627 C C . PRO A 1 88 ? -9.172 -19.347 6.223 1.00 94.44 88 PRO A C 1
ATOM 629 O O . PRO A 1 88 ? -8.160 -20.017 6.018 1.00 94.44 88 PRO A O 1
ATOM 632 N N . ASP A 1 89 ? -9.892 -18.816 5.232 1.00 95.06 89 ASP A N 1
ATOM 633 C CA . ASP A 1 89 ? -9.495 -18.869 3.819 1.00 95.06 89 ASP A CA 1
ATOM 634 C C . ASP A 1 89 ? -8.628 -17.671 3.384 1.00 95.06 89 ASP A C 1
ATOM 636 O O . ASP A 1 89 ? -8.142 -17.656 2.247 1.00 95.06 89 ASP A O 1
ATOM 640 N N . ASN A 1 90 ? -8.407 -16.684 4.260 1.00 95.75 90 ASN A N 1
ATOM 641 C CA . ASN A 1 90 ? -7.532 -15.554 3.978 1.00 95.75 90 ASN A CA 1
ATOM 642 C C . ASN A 1 90 ? -6.084 -16.050 3.813 1.00 95.75 90 ASN A C 1
ATOM 644 O O . ASN A 1 90 ? -5.552 -16.744 4.690 1.00 95.75 90 ASN A O 1
ATOM 648 N N . PRO A 1 91 ? -5.414 -15.757 2.679 1.00 96.56 91 PRO A N 1
ATOM 649 C CA . PRO A 1 91 ? -4.065 -16.247 2.436 1.00 96.56 91 PRO A CA 1
ATOM 650 C C . PRO A 1 91 ? -3.105 -15.836 3.553 1.00 96.56 91 PRO A C 1
ATOM 652 O O . PRO A 1 91 ? -2.986 -14.662 3.885 1.00 96.56 91 PRO A O 1
ATOM 655 N N . TYR A 1 92 ? -2.400 -16.823 4.105 1.00 97.12 92 TYR A N 1
ATOM 656 C CA . TYR A 1 92 ? -1.439 -16.646 5.200 1.00 97.12 92 TYR A CA 1
ATOM 657 C C . TYR A 1 92 ? -2.029 -16.093 6.513 1.00 97.12 92 TYR A C 1
ATOM 659 O O . TYR A 1 92 ? -1.247 -15.766 7.399 1.00 97.12 92 TYR A O 1
ATOM 667 N N . GLY A 1 93 ? -3.362 -16.035 6.653 1.00 96.69 93 GLY A N 1
ATOM 668 C CA . GLY A 1 93 ? -4.031 -15.410 7.800 1.00 96.69 93 GLY A CA 1
ATOM 669 C C . GLY A 1 93 ? -3.978 -13.879 7.780 1.00 96.69 93 GLY A C 1
ATOM 670 O O . GLY A 1 93 ? -3.983 -13.263 8.831 1.00 96.69 93 GLY A O 1
ATOM 671 N N . ILE A 1 94 ? -3.828 -13.265 6.601 1.00 97.88 94 ILE A N 1
ATOM 672 C CA . ILE A 1 94 ? -3.832 -11.804 6.459 1.00 97.88 94 ILE A CA 1
ATOM 673 C C . ILE A 1 94 ? -5.217 -11.331 6.032 1.00 97.88 94 ILE A C 1
ATOM 675 O O . ILE A 1 94 ? -5.693 -11.711 4.962 1.00 97.88 94 ILE A O 1
ATOM 679 N N . ASP A 1 95 ? -5.803 -10.440 6.821 1.00 97.44 95 ASP A N 1
ATOM 680 C CA . ASP A 1 95 ? -7.201 -10.022 6.694 1.00 97.44 95 ASP A CA 1
ATOM 681 C C . ASP A 1 95 ? -7.359 -8.643 6.055 1.00 97.44 95 ASP A C 1
ATOM 683 O O . ASP A 1 95 ? -8.382 -8.354 5.437 1.00 97.44 95 ASP A O 1
ATOM 687 N N . LEU A 1 96 ? -6.336 -7.794 6.171 1.00 96.12 96 LEU A N 1
ATOM 688 C CA . LEU A 1 96 ? -6.324 -6.441 5.625 1.00 96.12 96 LEU A CA 1
ATOM 689 C C . LEU A 1 96 ? -4.968 -6.125 4.984 1.00 96.12 96 LEU A C 1
ATOM 691 O O 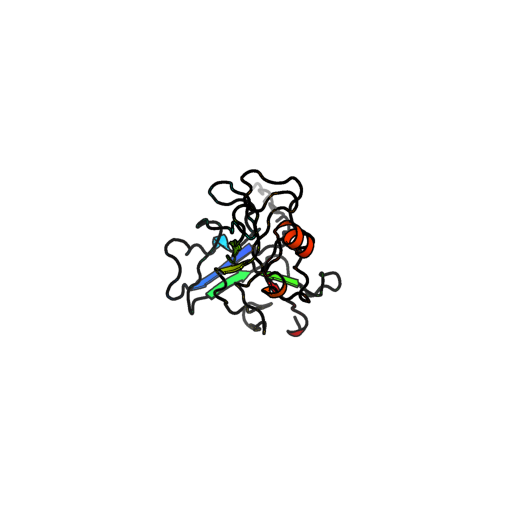. LEU A 1 96 ? -3.924 -6.612 5.422 1.00 96.12 96 LEU A O 1
ATOM 695 N N . LEU A 1 97 ? -4.995 -5.283 3.950 1.00 97.69 97 LEU A N 1
ATOM 696 C CA . LEU A 1 97 ? -3.806 -4.723 3.314 1.00 97.69 97 LEU A CA 1
ATOM 697 C C . LEU A 1 97 ? -3.794 -3.202 3.447 1.00 97.69 97 LEU A C 1
ATOM 699 O O . LEU A 1 97 ? -4.813 -2.554 3.222 1.00 97.69 97 LEU A O 1
ATOM 703 N N . VAL A 1 98 ? -2.624 -2.638 3.746 1.00 97.56 98 VAL A N 1
ATOM 704 C CA . VAL A 1 98 ? -2.386 -1.189 3.679 1.00 97.56 98 VAL A CA 1
ATOM 705 C C . VAL A 1 98 ? -1.356 -0.916 2.590 1.00 97.56 98 VAL A C 1
ATOM 707 O O . VAL A 1 98 ? -0.252 -1.465 2.609 1.00 97.56 98 VAL A O 1
ATOM 710 N N . PHE A 1 99 ? -1.730 -0.090 1.615 1.00 97.56 99 PHE A N 1
ATOM 711 C CA . PHE A 1 99 ? -0.862 0.306 0.511 1.00 97.56 99 PHE A CA 1
ATOM 712 C C . PHE A 1 99 ? -0.235 1.667 0.812 1.00 97.56 99 PHE A C 1
ATOM 714 O O . PHE A 1 99 ? -0.940 2.653 1.007 1.00 97.56 99 PHE A O 1
ATOM 721 N N . GLY A 1 100 ? 1.096 1.695 0.857 1.00 93.94 100 GLY A N 1
ATOM 722 C CA . GLY A 1 100 ? 1.890 2.915 0.980 1.00 93.94 100 GLY A CA 1
ATOM 723 C C . GLY A 1 100 ? 2.407 3.420 -0.369 1.00 93.94 100 GLY A C 1
ATOM 724 O O . GLY A 1 100 ? 2.048 2.899 -1.428 1.00 93.94 100 GLY A O 1
ATOM 725 N N . ASN A 1 101 ? 3.304 4.406 -0.318 1.00 92.31 101 ASN A N 1
ATOM 726 C CA . ASN A 1 101 ? 3.971 4.969 -1.498 1.00 92.31 101 ASN A CA 1
ATOM 727 C C . ASN A 1 101 ? 5.443 4.517 -1.617 1.00 92.31 101 ASN A C 1
ATOM 729 O O . ASN A 1 101 ? 6.287 5.175 -2.235 1.00 92.31 101 ASN A O 1
ATOM 733 N N . ALA A 1 102 ? 5.779 3.389 -0.998 1.00 95.12 102 ALA A N 1
ATOM 734 C CA . ALA A 1 102 ? 7.103 2.814 -1.131 1.00 95.12 102 ALA A CA 1
ATOM 735 C C . ALA A 1 102 ? 7.424 2.453 -2.586 1.00 95.12 102 ALA A C 1
ATOM 737 O O . ALA A 1 102 ? 6.573 1.977 -3.339 1.00 95.12 102 ALA A O 1
ATOM 738 N N . GLY A 1 103 ? 8.695 2.603 -2.956 1.00 97.44 103 GLY A N 1
ATOM 739 C CA . GLY A 1 103 ? 9.227 2.175 -4.247 1.00 97.44 103 GLY A CA 1
ATOM 740 C C . GLY A 1 103 ? 10.615 1.555 -4.125 1.00 97.44 103 GLY A C 1
ATOM 741 O O . GLY A 1 103 ? 11.360 1.810 -3.179 1.00 97.44 103 GLY A O 1
ATOM 742 N N . CYS A 1 104 ? 10.981 0.726 -5.096 1.00 98.44 104 CYS A N 1
ATOM 743 C CA . CYS A 1 104 ? 12.298 0.129 -5.241 1.00 98.44 104 CYS A CA 1
ATOM 744 C C . CYS A 1 104 ? 13.272 1.117 -5.897 1.00 98.44 104 CYS A C 1
ATOM 746 O O . CYS A 1 104 ? 12.990 1.721 -6.931 1.00 98.44 104 CYS A O 1
ATOM 748 N N . ILE A 1 105 ? 14.476 1.223 -5.339 1.00 98.19 105 ILE A N 1
ATOM 749 C CA . ILE A 1 105 ? 15.601 1.912 -5.978 1.00 98.19 105 ILE A CA 1
ATOM 750 C C . ILE A 1 105 ? 16.157 0.997 -7.070 1.00 98.19 105 ILE A C 1
ATOM 752 O O . ILE A 1 105 ? 16.578 -0.118 -6.770 1.00 98.19 105 ILE A O 1
ATOM 756 N N . ASP A 1 106 ? 16.202 1.459 -8.320 1.00 98.44 106 ASP A N 1
ATOM 757 C CA . ASP A 1 106 ? 16.721 0.655 -9.429 1.00 98.44 106 ASP A CA 1
ATOM 758 C C . ASP A 1 106 ? 18.248 0.756 -9.564 1.00 98.44 106 ASP A C 1
ATOM 760 O O . ASP A 1 106 ? 18.817 1.833 -9.750 1.00 98.44 106 ASP A O 1
ATOM 764 N N . THR A 1 107 ? 18.922 -0.392 -9.516 1.00 98.56 107 THR A N 1
ATOM 765 C CA . THR A 1 107 ? 20.372 -0.521 -9.746 1.00 98.56 107 THR A CA 1
ATOM 766 C C . THR A 1 107 ? 20.733 -0.997 -11.154 1.00 98.56 107 THR A C 1
ATOM 768 O O . THR A 1 107 ? 21.914 -1.053 -11.502 1.00 98.56 107 THR A O 1
ATOM 771 N N . ALA A 1 108 ? 19.733 -1.293 -11.982 1.00 98.00 108 ALA A N 1
ATOM 772 C CA . ALA A 1 108 ? 19.860 -1.774 -13.352 1.00 98.00 108 ALA A CA 1
ATOM 773 C C . ALA A 1 108 ? 18.933 -1.025 -14.329 1.00 98.00 108 ALA A C 1
ATOM 775 O O . ALA A 1 108 ? 18.462 -1.614 -15.302 1.00 98.00 108 ALA A O 1
ATOM 776 N N . TYR A 1 109 ? 18.691 0.272 -14.106 1.00 97.19 109 TYR A N 1
ATOM 777 C CA . TYR A 1 109 ? 17.766 1.072 -14.918 1.00 97.19 109 TYR A CA 1
ATOM 778 C C . TYR A 1 109 ? 18.003 0.956 -16.436 1.00 97.19 109 TYR A C 1
ATOM 780 O O . TYR A 1 109 ? 19.147 1.102 -16.887 1.00 97.19 109 TYR A O 1
ATOM 788 N N . PRO A 1 110 ? 16.945 0.753 -17.253 1.00 96.25 110 PRO A N 1
ATOM 789 C CA . PRO A 1 110 ? 15.520 0.627 -16.895 1.00 96.25 110 PRO A CA 1
ATOM 790 C C . PRO A 1 110 ? 15.048 -0.834 -16.749 1.00 96.25 110 PRO A C 1
ATOM 792 O O . PRO A 1 110 ? 13.869 -1.131 -16.920 1.00 96.25 110 PRO A O 1
ATOM 795 N N . ALA A 1 111 ? 15.953 -1.793 -16.550 1.00 95.69 111 ALA A N 1
ATOM 796 C CA . ALA A 1 111 ? 15.584 -3.206 -16.492 1.00 95.69 111 ALA A CA 1
ATOM 797 C C . ALA A 1 111 ? 14.932 -3.609 -15.156 1.00 95.69 111 ALA A C 1
ATOM 799 O O . ALA A 1 111 ? 14.277 -4.650 -15.115 1.00 95.69 111 ALA A O 1
ATOM 800 N N . GLY A 1 112 ? 15.087 -2.803 -14.099 1.00 97.75 112 GLY A N 1
ATOM 801 C CA . GLY A 1 112 ? 14.602 -3.109 -12.759 1.00 97.75 112 GLY A CA 1
ATOM 802 C C . GLY A 1 112 ? 15.474 -4.148 -12.057 1.00 97.75 112 GLY A C 1
ATOM 803 O O . GLY A 1 112 ? 15.380 -5.345 -12.331 1.00 97.75 112 GLY A O 1
ATOM 804 N N . ALA A 1 113 ? 16.300 -3.699 -11.116 1.00 98.50 113 ALA A N 1
ATOM 805 C CA . ALA A 1 113 ? 16.929 -4.548 -10.109 1.00 98.50 113 ALA A CA 1
ATOM 806 C C . ALA A 1 113 ? 16.893 -3.860 -8.743 1.00 98.50 113 ALA A C 1
ATOM 808 O O . ALA A 1 113 ? 17.356 -2.723 -8.605 1.00 98.50 113 ALA A O 1
ATOM 809 N N . VAL A 1 114 ? 16.356 -4.550 -7.735 1.00 98.62 114 VAL A N 1
ATOM 810 C CA . VAL A 1 114 ? 16.082 -3.954 -6.421 1.00 98.62 114 VAL A CA 1
ATOM 811 C C . VAL A 1 114 ? 17.396 -3.621 -5.709 1.00 98.62 114 VAL A C 1
ATOM 813 O O . VAL A 1 114 ? 18.150 -4.503 -5.313 1.00 98.62 114 VAL A O 1
ATOM 816 N N . GLY A 1 115 ? 17.685 -2.336 -5.525 1.00 98.12 115 GLY A N 1
ATOM 817 C CA . GLY A 1 115 ? 18.851 -1.844 -4.782 1.00 98.12 115 GLY A CA 1
ATOM 818 C C . GLY A 1 115 ? 18.559 -1.405 -3.351 1.00 98.12 115 GLY A C 1
ATOM 819 O O . GLY A 1 115 ? 19.483 -1.095 -2.603 1.00 98.12 115 GLY A O 1
ATOM 820 N N . GLY A 1 116 ? 17.283 -1.324 -2.989 1.00 98.00 116 GLY A N 1
ATOM 821 C CA . GLY A 1 116 ? 16.792 -0.729 -1.753 1.00 98.00 116 GLY A CA 1
ATOM 822 C C . GLY A 1 116 ? 15.373 -0.211 -1.942 1.00 98.00 116 GLY A C 1
ATOM 823 O O . GLY A 1 116 ? 14.789 -0.388 -3.013 1.00 98.00 116 GLY A O 1
ATOM 824 N N . PHE A 1 117 ? 14.860 0.473 -0.924 1.00 97.75 117 PHE A N 1
ATOM 825 C CA . PHE A 1 117 ? 13.535 1.082 -0.940 1.00 97.75 117 PHE A CA 1
ATOM 826 C C . PHE A 1 117 ? 13.616 2.570 -0.587 1.00 97.75 117 PHE A C 1
ATOM 828 O O . PHE A 1 117 ? 14.498 2.989 0.166 1.00 97.75 117 PHE A O 1
ATOM 835 N N . PHE A 1 118 ? 12.702 3.360 -1.136 1.00 96.56 118 PHE A N 1
ATOM 836 C CA . PHE A 1 118 ? 12.421 4.741 -0.742 1.00 96.56 118 PHE A CA 1
ATOM 837 C C . PHE A 1 118 ? 10.937 4.867 -0.387 1.00 96.56 118 PHE A C 1
ATOM 839 O O . PHE A 1 118 ? 10.167 3.981 -0.746 1.00 96.56 118 PHE A O 1
ATOM 846 N N . GLY A 1 119 ? 10.548 5.948 0.300 1.00 93.00 119 GLY A N 1
ATOM 847 C CA . GLY A 1 119 ? 9.161 6.127 0.750 1.00 93.00 119 GLY A CA 1
ATOM 848 C C . GLY A 1 119 ? 8.741 5.008 1.700 1.00 93.00 119 GLY A C 1
ATOM 849 O O . GLY A 1 119 ? 7.753 4.342 1.467 1.00 93.00 119 GLY A O 1
ATOM 850 N N . VAL A 1 120 ? 9.585 4.702 2.686 1.00 93.00 120 VAL A N 1
ATOM 851 C CA . VAL A 1 120 ? 9.304 3.707 3.734 1.00 93.00 120 VAL A CA 1
ATOM 852 C C . VAL A 1 120 ? 9.283 4.442 5.065 1.00 93.00 120 VAL A C 1
ATOM 854 O O . VAL A 1 120 ? 10.120 4.221 5.943 1.00 93.00 120 VAL A O 1
ATOM 857 N N . ASP A 1 121 ? 8.378 5.416 5.159 1.00 91.19 121 ASP A N 1
ATOM 858 C CA . ASP A 1 121 ? 8.382 6.416 6.231 1.00 91.19 121 ASP A CA 1
ATOM 859 C C . ASP A 1 121 ? 7.741 5.896 7.531 1.00 91.19 121 ASP A C 1
ATOM 861 O O . ASP A 1 121 ? 7.830 6.536 8.585 1.00 91.19 121 ASP A O 1
ATOM 865 N N . GLY A 1 122 ? 7.165 4.692 7.487 1.00 92.50 122 GLY A N 1
ATOM 866 C CA . GLY A 1 122 ? 6.606 3.991 8.631 1.00 92.50 122 GLY A CA 1
ATOM 867 C C . GLY A 1 122 ? 5.125 4.307 8.846 1.00 92.50 122 GLY A C 1
ATOM 868 O O . GLY A 1 122 ? 4.332 4.347 7.911 1.00 92.50 122 GLY A O 1
ATOM 869 N N . GLY A 1 123 ? 4.743 4.507 10.105 1.00 95.38 123 GLY A N 1
ATOM 870 C CA . GLY A 1 123 ? 3.366 4.810 10.498 1.00 95.38 123 GLY A CA 1
ATOM 871 C C . GLY A 1 123 ? 2.723 3.643 11.233 1.00 95.38 123 GLY A C 1
ATOM 872 O O . GLY A 1 123 ? 2.829 2.494 10.813 1.00 95.38 123 GLY A O 1
ATOM 873 N N . LEU A 1 124 ? 2.082 3.948 12.358 1.00 97.56 124 LEU A N 1
ATOM 874 C CA . LEU A 1 124 ? 1.369 2.951 13.147 1.00 97.56 124 LEU A CA 1
ATOM 875 C C . LEU A 1 124 ? 0.044 2.610 12.467 1.00 97.56 124 LEU A C 1
ATOM 877 O O . LEU A 1 124 ? -0.596 3.487 11.889 1.00 97.56 124 LEU A O 1
ATOM 881 N N . VAL A 1 125 ? -0.362 1.349 12.576 1.00 97.94 125 VAL A N 1
ATOM 882 C CA . VAL A 1 125 ? -1.685 0.887 12.156 1.00 97.94 125 VAL A CA 1
ATOM 883 C C . VAL A 1 125 ? -2.464 0.516 13.407 1.00 97.94 125 VAL A C 1
ATOM 885 O O . VAL A 1 125 ? -1.999 -0.287 14.216 1.00 97.94 125 VAL A O 1
ATOM 888 N N . GLU A 1 126 ? -3.645 1.100 13.561 1.00 98.06 126 GLU A N 1
ATOM 889 C CA . GLU A 1 126 ? -4.604 0.726 14.594 1.00 98.06 126 GLU A CA 1
ATOM 890 C C . GLU A 1 126 ? -5.912 0.298 13.928 1.00 98.06 126 GLU A C 1
ATOM 892 O O . GLU A 1 126 ? -6.316 0.870 12.917 1.00 98.06 126 GLU A O 1
ATOM 897 N N . VAL A 1 127 ? -6.574 -0.707 14.498 1.00 97.88 127 VAL A N 1
ATOM 898 C CA . VAL A 1 127 ? -7.862 -1.223 14.013 1.00 97.88 127 VAL A CA 1
ATOM 899 C C . VAL A 1 127 ? -8.908 -1.181 15.121 1.00 97.88 127 VAL A C 1
ATOM 901 O O . VAL A 1 127 ? -8.580 -1.244 16.310 1.00 97.88 127 VAL A O 1
ATOM 904 N N . SER A 1 128 ? -10.175 -1.047 14.737 1.00 97.31 128 SER A N 1
ATOM 905 C CA . SER A 1 128 ? -11.305 -0.954 15.660 1.00 97.31 128 SER A CA 1
ATOM 906 C C . SER A 1 128 ? -12.580 -1.481 15.002 1.00 97.31 128 SER A C 1
ATOM 908 O O . SER A 1 128 ? -12.855 -1.147 13.854 1.00 97.31 128 SER A O 1
ATOM 910 N N . GLU A 1 129 ? -13.367 -2.272 15.737 1.00 95.38 129 GLU A N 1
ATOM 911 C CA . GLU A 1 129 ? -14.701 -2.725 15.303 1.00 95.38 129 GLU A CA 1
ATOM 912 C C . GLU A 1 129 ? -15.774 -1.642 15.534 1.00 95.38 129 GLU A C 1
ATOM 914 O O . GLU A 1 129 ? -16.754 -1.555 14.799 1.00 95.38 129 GLU A O 1
ATOM 919 N N . ASP A 1 130 ? -15.604 -0.805 16.565 1.00 94.31 130 ASP A N 1
ATOM 920 C CA . ASP A 1 130 ? -16.634 0.125 17.049 1.00 94.31 130 ASP A CA 1
ATOM 921 C C . ASP A 1 130 ? -16.257 1.612 16.927 1.00 94.31 130 ASP A C 1
ATOM 923 O O . ASP A 1 130 ? -17.048 2.489 17.286 1.00 94.31 130 ASP A O 1
ATOM 927 N N . GLY A 1 131 ? -15.046 1.907 16.449 1.00 94.94 131 GLY A N 1
ATOM 928 C CA . GLY A 1 131 ? -14.484 3.255 16.363 1.00 94.94 131 GLY A CA 1
ATOM 929 C C . GLY A 1 131 ? -14.145 3.887 17.720 1.00 94.94 131 GLY A C 1
ATOM 930 O O . GLY A 1 131 ? -13.774 5.061 17.774 1.00 94.94 131 GLY A O 1
ATOM 931 N N . ALA A 1 132 ? -14.266 3.146 18.826 1.00 95.62 132 ALA A N 1
ATOM 932 C CA . ALA A 1 132 ? -14.049 3.632 20.186 1.00 95.62 132 ALA A CA 1
ATOM 933 C C . ALA A 1 132 ? -12.870 2.936 20.877 1.00 95.62 132 ALA A C 1
ATOM 935 O O . ALA A 1 132 ? -12.064 3.608 21.529 1.00 95.62 132 ALA A O 1
ATOM 936 N N . LEU A 1 133 ? -12.756 1.613 20.744 1.00 96.81 133 LEU A N 1
ATOM 937 C CA . LEU A 1 133 ? -11.624 0.836 21.237 1.00 96.81 133 LEU A CA 1
ATOM 938 C C . LEU A 1 133 ? -10.675 0.510 20.086 1.00 96.81 133 LEU A C 1
ATOM 940 O O . LEU A 1 133 ? -11.046 -0.183 19.142 1.00 96.81 133 LEU A O 1
ATOM 944 N N . TRP A 1 134 ? -9.446 1.003 20.197 1.00 97.88 134 TRP A N 1
ATOM 945 C CA . TRP A 1 134 ? -8.416 0.875 19.172 1.00 97.88 134 TRP A CA 1
ATOM 946 C C . TRP A 1 134 ? -7.336 -0.108 19.608 1.00 97.88 134 TRP A C 1
ATOM 948 O O . TRP A 1 134 ? -6.885 -0.088 20.759 1.00 97.88 134 TRP A O 1
ATOM 958 N N . TYR A 1 135 ? -6.933 -0.965 18.676 1.00 98.12 135 TYR A N 1
ATOM 959 C CA . TYR A 1 135 ? -5.913 -1.984 18.866 1.00 98.12 135 TYR A CA 1
ATOM 960 C C . TYR A 1 135 ? -4.736 -1.693 17.947 1.00 98.12 135 TYR A C 1
ATOM 962 O O . TYR A 1 135 ? -4.886 -1.685 16.728 1.00 98.12 135 TYR A O 1
ATOM 970 N N . LEU A 1 136 ? -3.561 -1.479 18.537 1.00 97.94 136 LEU A N 1
ATOM 971 C CA . LEU A 1 136 ? -2.318 -1.342 17.788 1.00 97.94 136 LEU A CA 1
ATOM 972 C C . LEU A 1 136 ? -1.934 -2.681 17.154 1.00 97.94 136 LEU A C 1
ATOM 974 O O . LEU A 1 136 ? -1.794 -3.684 17.856 1.00 97.94 136 LEU A O 1
ATOM 978 N N . VAL A 1 137 ? -1.683 -2.668 15.847 1.00 97.50 137 VAL A N 1
ATOM 979 C CA . VAL A 1 137 ? -1.069 -3.792 15.141 1.00 97.50 137 VAL A CA 1
ATOM 980 C C . VAL A 1 137 ? 0.447 -3.707 15.335 1.00 97.50 137 VAL A C 1
ATOM 982 O O . VAL A 1 137 ? 1.118 -2.832 14.787 1.00 97.50 137 VAL A O 1
ATOM 985 N N . GLU A 1 138 ? 1.007 -4.588 16.163 1.00 94.62 138 GLU A N 1
ATOM 986 C CA . GLU A 1 138 ? 2.442 -4.574 16.458 1.00 94.62 138 GLU A CA 1
ATOM 987 C C . GLU A 1 138 ? 3.284 -5.141 15.302 1.00 94.62 138 GLU A C 1
ATOM 989 O O . GLU A 1 138 ? 2.905 -6.098 14.634 1.00 94.62 138 GLU A O 1
ATOM 994 N N . GLY A 1 139 ? 4.483 -4.584 15.102 1.00 90.56 139 GLY A N 1
ATOM 995 C CA . GLY A 1 139 ? 5.487 -5.146 14.186 1.00 90.56 139 GLY A CA 1
ATOM 996 C C . GLY A 1 139 ? 5.273 -4.848 12.698 1.00 90.56 139 GLY A C 1
ATOM 997 O O . GLY A 1 139 ? 6.101 -5.256 11.886 1.00 90.56 139 GLY A O 1
ATOM 998 N N . VAL A 1 140 ? 4.228 -4.101 12.347 1.00 92.19 140 VAL A N 1
ATOM 999 C CA . VAL A 1 140 ? 3.940 -3.640 10.983 1.00 92.19 140 VAL A CA 1
ATOM 1000 C C . VAL A 1 140 ? 3.999 -2.115 10.906 1.00 92.19 140 VAL A C 1
ATOM 1002 O O . VAL A 1 140 ? 3.864 -1.427 11.915 1.00 92.19 140 VAL A O 1
ATOM 1005 N N . ASN A 1 141 ? 4.211 -1.584 9.704 1.00 94.00 141 ASN A N 1
ATOM 1006 C CA . ASN A 1 141 ? 4.111 -0.153 9.429 1.00 94.00 141 ASN A CA 1
ATOM 1007 C C . ASN A 1 141 ? 3.176 0.072 8.245 1.00 94.00 141 ASN A C 1
ATOM 1009 O O . ASN A 1 141 ? 3.223 -0.722 7.313 1.00 94.00 141 ASN A O 1
ATOM 1013 N N . ALA A 1 142 ? 2.391 1.151 8.264 1.00 93.94 142 ALA A N 1
ATOM 1014 C CA . ALA A 1 142 ? 1.481 1.502 7.171 1.00 93.94 142 ALA A CA 1
ATOM 1015 C C . ALA A 1 142 ? 2.225 1.699 5.837 1.00 93.94 142 ALA A C 1
ATOM 1017 O O . ALA A 1 142 ? 1.831 1.140 4.817 1.00 93.94 142 ALA A O 1
ATOM 1018 N N . ASP A 1 143 ? 3.332 2.446 5.860 1.00 90.56 143 ASP A N 1
ATOM 1019 C CA . ASP A 1 143 ? 4.208 2.651 4.708 1.00 90.56 143 ASP A CA 1
ATOM 1020 C C . ASP A 1 143 ? 5.453 1.754 4.832 1.00 90.56 143 ASP A C 1
ATOM 1022 O O . ASP A 1 143 ? 6.379 2.028 5.606 1.00 90.56 143 ASP A O 1
ATOM 1026 N N . ALA A 1 144 ? 5.431 0.622 4.121 1.00 88.81 144 ALA A N 1
ATOM 1027 C CA . ALA A 1 144 ? 6.378 -0.486 4.267 1.00 88.81 144 ALA A CA 1
ATOM 1028 C C . ALA A 1 144 ? 6.964 -0.937 2.910 1.00 88.81 144 ALA A C 1
ATOM 1030 O O . ALA A 1 144 ? 6.400 -0.625 1.862 1.00 88.81 144 ALA A O 1
ATOM 1031 N N . PRO A 1 145 ? 8.069 -1.710 2.895 1.00 89.56 145 PRO A N 1
ATOM 1032 C CA . PRO A 1 145 ? 8.789 -2.124 1.681 1.00 89.56 145 PRO A CA 1
ATOM 1033 C C . PRO A 1 145 ? 8.091 -3.239 0.870 1.00 89.56 145 PRO A C 1
ATOM 1035 O O . PRO A 1 145 ? 8.713 -4.224 0.473 1.00 89.56 145 PRO A O 1
ATOM 1038 N N . TRP A 1 146 ? 6.806 -3.050 0.564 1.00 96.81 146 TRP A N 1
ATOM 1039 C CA . TRP A 1 146 ? 6.034 -3.832 -0.406 1.00 96.81 146 TRP A CA 1
ATOM 1040 C C . TRP A 1 146 ? 5.330 -2.902 -1.410 1.00 96.81 146 TRP A C 1
ATOM 1042 O O . TRP A 1 146 ? 4.108 -2.747 -1.343 1.00 96.81 146 TRP A O 1
ATOM 1052 N N . PRO A 1 147 ? 6.098 -2.250 -2.312 1.00 97.50 147 PRO A N 1
ATOM 1053 C CA . PRO A 1 147 ? 5.567 -1.331 -3.317 1.00 97.50 147 PRO A CA 1
ATOM 1054 C C . PRO A 1 147 ? 4.398 -1.886 -4.133 1.00 97.50 147 PRO A C 1
ATOM 1056 O O . PRO A 1 147 ? 4.349 -3.074 -4.455 1.00 97.50 147 PRO A O 1
ATOM 1059 N N . THR A 1 148 ? 3.497 -1.003 -4.553 1.00 98.00 148 THR A N 1
ATOM 1060 C CA . THR A 1 148 ? 2.350 -1.389 -5.377 1.00 98.00 148 THR A CA 1
ATOM 1061 C C . THR A 1 148 ? 2.796 -1.927 -6.742 1.00 98.00 148 THR A C 1
ATOM 1063 O O . THR A 1 148 ? 3.584 -1.312 -7.459 1.00 98.00 148 THR A O 1
ATOM 1066 N N . MET A 1 149 ? 2.253 -3.074 -7.142 1.00 98.25 149 MET A N 1
ATOM 1067 C CA . MET A 1 149 ? 2.436 -3.676 -8.460 1.00 98.25 149 MET A CA 1
ATOM 1068 C C . MET A 1 149 ? 1.073 -3.851 -9.105 1.00 98.25 149 MET A C 1
ATOM 1070 O O . MET A 1 149 ? 0.225 -4.542 -8.553 1.00 98.25 149 MET A O 1
ATOM 1074 N N . SER A 1 150 ? 0.847 -3.263 -10.277 1.00 97.94 150 SER A N 1
ATOM 1075 C CA . SER A 1 150 ? -0.460 -3.330 -10.943 1.00 97.94 150 SER A CA 1
ATOM 1076 C C . SER A 1 150 ? -0.626 -4.530 -11.884 1.00 97.94 150 SER A C 1
ATOM 1078 O O . SER A 1 150 ? -1.740 -5.030 -12.039 1.00 97.94 150 SER A O 1
ATOM 1080 N N . HIS A 1 151 ? 0.450 -5.001 -12.516 1.00 98.44 151 HIS A N 1
ATOM 1081 C CA . HIS A 1 151 ? 0.416 -6.056 -13.532 1.00 98.44 151 HIS A CA 1
ATOM 1082 C C . HIS A 1 151 ? 1.614 -6.992 -13.385 1.00 98.44 151 HIS A C 1
ATOM 1084 O O . HIS A 1 151 ? 2.678 -6.580 -12.926 1.00 98.44 151 HIS A O 1
ATOM 1090 N N . VAL A 1 152 ? 1.435 -8.253 -13.786 1.00 97.88 152 VAL A N 1
ATOM 1091 C CA . VAL A 1 152 ? 2.507 -9.268 -13.762 1.00 97.88 152 VAL A CA 1
ATOM 1092 C C . VAL A 1 152 ? 3.175 -9.465 -15.125 1.00 97.88 152 VAL A C 1
ATOM 1094 O O . VAL A 1 152 ? 4.187 -10.148 -15.226 1.00 97.88 152 VAL A O 1
ATOM 1097 N N . ASP A 1 153 ? 2.595 -8.921 -16.194 1.00 97.88 153 ASP A N 1
ATOM 1098 C CA . ASP A 1 153 ? 2.997 -9.165 -17.583 1.00 97.88 153 ASP A CA 1
ATOM 1099 C C . ASP A 1 153 ? 3.501 -7.906 -18.308 1.00 97.88 153 ASP A C 1
ATOM 1101 O O . ASP A 1 153 ? 3.490 -7.828 -19.537 1.00 97.88 153 ASP A O 1
ATOM 1105 N N . THR A 1 154 ? 3.991 -6.932 -17.545 1.00 97.94 154 THR A N 1
ATOM 1106 C CA . THR A 1 154 ? 4.643 -5.706 -18.032 1.00 97.94 154 THR A CA 1
ATOM 1107 C C . THR A 1 154 ? 6.139 -5.717 -17.705 1.00 97.94 154 THR A C 1
ATOM 1109 O O . THR A 1 154 ? 6.554 -6.518 -16.878 1.00 97.94 154 THR A O 1
ATOM 1112 N N . PRO A 1 155 ? 6.991 -4.882 -18.332 1.00 97.75 155 PRO A N 1
ATOM 1113 C CA . PRO A 1 155 ? 8.324 -4.555 -17.808 1.00 97.75 155 PRO A CA 1
ATOM 1114 C C . PRO A 1 155 ? 8.256 -3.581 -16.612 1.00 97.75 155 PRO A C 1
ATOM 1116 O O . PRO A 1 155 ? 7.207 -3.001 -16.348 1.00 97.75 155 PRO A O 1
ATOM 1119 N N . ALA A 1 156 ? 9.387 -3.365 -15.923 1.00 97.56 156 ALA A N 1
ATOM 1120 C CA . ALA A 1 156 ? 9.472 -2.523 -14.718 1.00 97.56 156 ALA A CA 1
ATOM 1121 C C . ALA A 1 156 ? 9.027 -1.066 -14.948 1.00 97.56 156 ALA A C 1
ATOM 1123 O O . ALA A 1 156 ? 8.429 -0.457 -14.067 1.00 97.56 156 ALA A O 1
ATOM 1124 N N . TYR A 1 157 ? 9.293 -0.530 -16.140 1.00 97.81 157 TYR A N 1
ATOM 1125 C CA . TYR A 1 157 ? 8.927 0.824 -16.568 1.00 97.81 157 TYR A CA 1
ATOM 1126 C C . TYR A 1 157 ? 8.042 0.740 -17.812 1.00 97.81 157 TYR A C 1
ATOM 1128 O O . TYR A 1 157 ? 8.485 1.007 -18.932 1.00 97.81 157 TYR A O 1
ATOM 1136 N N . ALA A 1 158 ? 6.816 0.252 -17.639 1.00 97.44 158 ALA A N 1
ATOM 1137 C CA . ALA A 1 158 ? 5.853 0.143 -18.725 1.00 97.44 158 ALA A CA 1
ATOM 1138 C C . ALA A 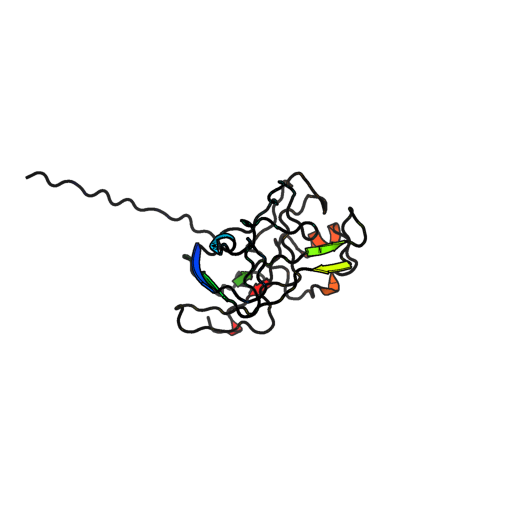1 158 ? 4.993 1.404 -18.823 1.00 97.44 158 ALA A C 1
ATOM 1140 O O . ALA A 1 158 ? 4.564 1.953 -17.816 1.00 97.44 158 ALA A O 1
ATOM 1141 N N . VAL A 1 159 ? 4.706 1.823 -20.053 1.00 96.12 159 VAL A N 1
ATOM 1142 C CA . VAL A 1 159 ? 3.782 2.932 -20.359 1.00 96.12 159 VAL A CA 1
ATOM 1143 C C . VAL A 1 159 ? 2.466 2.434 -20.958 1.00 96.12 159 VAL A C 1
ATOM 1145 O O . VAL A 1 159 ? 1.612 3.218 -21.334 1.00 96.12 159 VAL A O 1
ATOM 1148 N N . GLU A 1 160 ? 2.319 1.116 -21.081 1.00 96.88 160 GLU A N 1
ATOM 1149 C CA . GLU A 1 160 ? 1.108 0.459 -21.562 1.00 96.88 160 GLU A CA 1
ATOM 1150 C C . GLU A 1 160 ? 0.747 -0.649 -20.570 1.00 96.88 160 GLU A C 1
ATOM 1152 O O . GLU A 1 160 ? 1.637 -1.428 -20.195 1.00 96.88 160 GLU A O 1
ATOM 1157 N N . PRO A 1 161 ? -0.521 -0.746 -20.139 1.00 97.06 161 PRO A N 1
ATOM 1158 C CA . PRO A 1 161 ? -0.942 -1.751 -19.176 1.00 97.06 161 PRO A CA 1
ATOM 1159 C C . PRO A 1 161 ? -0.813 -3.171 -19.735 1.00 97.06 161 PRO A C 1
ATOM 1161 O O . PRO A 1 161 ? -0.988 -3.429 -20.929 1.00 97.06 161 PRO A O 1
ATOM 1164 N N . GLY A 1 162 ? -0.533 -4.106 -18.829 1.00 96.75 162 GLY A N 1
ATOM 1165 C CA . GLY A 1 162 ? -0.545 -5.535 -19.118 1.00 96.75 162 GLY A CA 1
ATOM 1166 C C . GLY A 1 162 ? -1.963 -6.084 -19.271 1.00 96.75 162 GLY A C 1
ATOM 1167 O O . GLY A 1 162 ? -2.957 -5.404 -19.016 1.00 96.75 162 GLY A O 1
ATOM 1168 N N . LEU A 1 163 ? -2.072 -7.349 -19.666 1.00 97.75 163 LEU A N 1
ATOM 1169 C CA . LEU A 1 163 ? -3.351 -8.059 -19.734 1.00 97.75 163 LEU A CA 1
ATOM 1170 C C . LEU A 1 163 ? -3.688 -8.765 -18.417 1.00 97.75 163 LEU A C 1
ATOM 1172 O O . LEU A 1 163 ? -4.840 -9.153 -18.211 1.00 97.75 163 LEU A O 1
ATOM 1176 N N . ILE A 1 164 ? -2.695 -8.977 -17.548 1.00 97.94 164 ILE A N 1
ATOM 1177 C CA . ILE A 1 164 ? -2.842 -9.740 -16.312 1.00 97.94 164 ILE A CA 1
ATOM 1178 C C . ILE A 1 164 ? -2.562 -8.825 -15.122 1.00 97.94 164 ILE A C 1
ATOM 1180 O O . ILE A 1 164 ? -1.424 -8.633 -14.692 1.00 97.94 164 ILE A O 1
ATOM 1184 N N . SER A 1 165 ? -3.637 -8.287 -14.556 1.00 98.25 165 SER A N 1
ATOM 1185 C CA . SER A 1 165 ? -3.576 -7.503 -13.328 1.00 98.25 165 SER A CA 1
ATOM 1186 C C . SER A 1 165 ? -3.245 -8.363 -12.103 1.00 98.25 165 SER A C 1
ATOM 1188 O O . SER A 1 165 ? -3.669 -9.517 -11.986 1.00 98.25 165 SER A O 1
ATOM 1190 N N . THR A 1 166 ? -2.518 -7.773 -11.160 1.00 98.50 166 THR A N 1
ATOM 1191 C CA . THR A 1 166 ? -2.348 -8.286 -9.793 1.00 98.50 166 THR A CA 1
ATOM 1192 C C . THR A 1 166 ? -3.635 -8.148 -8.972 1.00 98.50 166 THR A C 1
ATOM 1194 O O . THR A 1 166 ? -4.561 -7.406 -9.326 1.00 98.50 166 THR A O 1
ATOM 1197 N N . SER A 1 167 ? -3.683 -8.850 -7.842 1.00 98.00 167 SER A N 1
ATOM 1198 C CA . SER A 1 167 ? -4.768 -8.810 -6.868 1.00 98.00 167 SER A CA 1
ATOM 1199 C C . SER A 1 167 ? -4.432 -7.884 -5.699 1.00 98.00 167 SER A C 1
ATOM 1201 O O . SER A 1 167 ? -3.509 -8.166 -4.936 1.00 98.00 167 SER A O 1
ATOM 1203 N N . PHE A 1 168 ? -5.238 -6.838 -5.502 1.00 97.62 168 PHE A N 1
ATOM 1204 C CA . PHE A 1 168 ? -5.157 -5.941 -4.337 1.00 97.62 168 PHE A CA 1
ATOM 1205 C C . PHE A 1 168 ? -5.851 -6.486 -3.080 1.00 97.62 168 PHE A C 1
ATOM 1207 O O . PHE A 1 168 ? -5.997 -5.769 -2.105 1.00 97.62 168 PHE A O 1
ATOM 1214 N N . VAL A 1 169 ? -6.253 -7.760 -3.095 1.00 95.69 169 VAL A N 1
ATOM 1215 C CA . VAL A 1 169 ? -6.773 -8.496 -1.924 1.00 95.69 169 VAL A CA 1
ATOM 1216 C C . VAL A 1 169 ? -5.937 -9.738 -1.615 1.00 95.69 169 VAL A C 1
ATOM 1218 O O . VAL A 1 169 ? -6.361 -10.636 -0.897 1.00 95.69 169 VAL A O 1
ATOM 1221 N N . ARG A 1 170 ? -4.756 -9.853 -2.238 1.00 97.19 170 ARG A N 1
ATOM 1222 C CA . ARG A 1 170 ? -3.815 -10.946 -1.988 1.00 97.19 170 ARG A CA 1
ATOM 1223 C C . ARG A 1 170 ? -2.555 -10.366 -1.346 1.00 97.19 170 ARG A C 1
ATOM 1225 O O . ARG A 1 170 ? -1.882 -9.587 -2.021 1.00 97.19 170 ARG A O 1
ATOM 1232 N N . PRO A 1 171 ? -2.199 -10.755 -0.115 1.00 97.69 171 PRO A N 1
ATOM 1233 C CA . PRO A 1 171 ? -0.937 -10.350 0.500 1.00 97.69 171 PRO A CA 1
ATOM 1234 C C . PRO A 1 171 ? 0.269 -10.938 -0.235 1.00 97.69 171 PRO A C 1
ATOM 1236 O O . PRO A 1 171 ? 0.194 -12.035 -0.802 1.00 97.69 171 PRO A O 1
ATOM 1239 N N . VAL A 1 172 ? 1.406 -10.248 -0.154 1.00 97.75 172 VAL A N 1
ATOM 1240 C CA . VAL A 1 172 ? 2.708 -10.899 -0.338 1.00 97.75 172 VAL A CA 1
ATOM 1241 C C . VAL A 1 172 ? 2.916 -11.877 0.823 1.00 97.75 172 VAL A C 1
ATOM 1243 O O . VAL A 1 172 ? 2.475 -11.621 1.942 1.00 97.75 172 VAL A O 1
ATOM 1246 N N . ASN A 1 173 ? 3.562 -13.017 0.573 1.00 97.19 173 ASN A N 1
ATOM 1247 C CA . ASN A 1 173 ? 3.811 -14.015 1.613 1.00 97.19 173 ASN A CA 1
ATOM 1248 C C . ASN A 1 173 ? 4.583 -13.399 2.805 1.00 97.19 173 ASN A C 1
ATOM 1250 O O . ASN A 1 173 ? 5.751 -13.044 2.631 1.00 97.19 173 ASN A O 1
ATOM 1254 N N . PRO A 1 174 ? 3.995 -13.339 4.017 1.00 95.50 174 PRO A N 1
ATOM 1255 C CA . PRO A 1 174 ? 4.603 -12.674 5.171 1.00 95.50 174 PRO A CA 1
ATOM 1256 C C . PRO A 1 174 ? 5.835 -13.406 5.723 1.00 95.50 174 PRO A C 1
ATOM 1258 O O . PRO A 1 174 ? 6.546 -12.871 6.567 1.00 95.50 174 PRO A O 1
ATOM 1261 N N . ALA A 1 175 ? 6.117 -14.628 5.257 1.00 95.50 175 ALA A N 1
ATOM 1262 C CA . ALA A 1 175 ? 7.348 -15.340 5.596 1.00 95.50 175 ALA A CA 1
ATOM 1263 C C . ALA A 1 175 ? 8.589 -14.814 4.849 1.00 95.50 175 ALA A C 1
ATOM 1265 O O . ALA A 1 175 ? 9.697 -15.268 5.137 1.00 95.50 175 ALA A O 1
ATOM 1266 N N . ILE A 1 176 ? 8.411 -13.923 3.870 1.00 94.62 176 ILE A N 1
ATOM 1267 C CA . ILE A 1 176 ? 9.494 -13.330 3.087 1.00 94.62 176 ILE A CA 1
ATOM 1268 C C . ILE A 1 176 ? 9.873 -11.991 3.714 1.00 94.62 176 ILE A C 1
ATOM 1270 O O . ILE A 1 176 ? 9.013 -11.134 3.909 1.00 94.62 176 ILE A O 1
ATOM 1274 N N . ASP A 1 177 ? 11.160 -11.784 3.989 1.00 93.31 177 ASP A N 1
ATOM 1275 C CA . ASP A 1 177 ? 11.657 -10.455 4.329 1.00 93.31 177 ASP A CA 1
ATOM 1276 C C . ASP A 1 177 ? 11.830 -9.640 3.041 1.00 93.31 177 ASP A C 1
ATOM 1278 O O . ASP A 1 177 ? 12.488 -10.068 2.094 1.00 93.31 177 ASP A O 1
ATOM 1282 N N . SER A 1 178 ? 11.268 -8.434 2.999 1.00 93.19 178 SER A N 1
ATOM 1283 C CA . SER A 1 178 ? 11.478 -7.489 1.897 1.00 93.19 178 SER A CA 1
ATOM 1284 C C . SER A 1 178 ? 12.962 -7.263 1.560 1.00 93.19 178 SER A C 1
ATOM 1286 O O . SER A 1 178 ? 13.304 -7.067 0.394 1.00 93.19 178 SER A O 1
ATOM 1288 N N . PHE A 1 179 ? 13.873 -7.342 2.536 1.00 93.00 179 PHE A N 1
ATOM 1289 C CA . 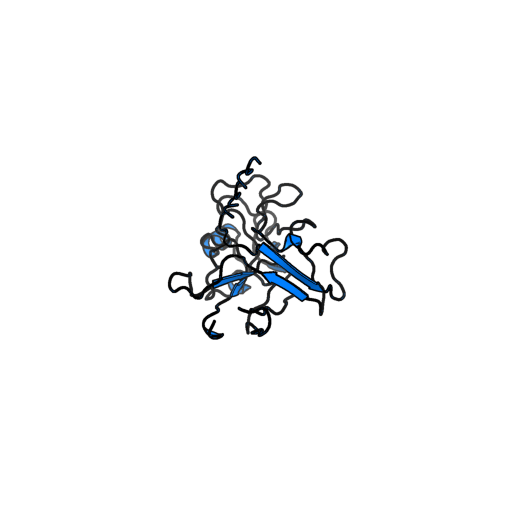PHE A 1 179 ? 15.311 -7.198 2.301 1.00 93.00 179 PHE A CA 1
ATOM 1290 C C . PHE A 1 179 ? 15.931 -8.394 1.566 1.00 93.00 179 PHE A C 1
ATOM 1292 O O . PHE A 1 179 ? 16.979 -8.232 0.939 1.00 93.00 179 PHE A O 1
ATOM 1299 N N . ASP A 1 180 ? 15.271 -9.555 1.550 1.00 95.62 180 ASP A N 1
ATOM 1300 C CA . ASP A 1 180 ? 15.675 -10.695 0.718 1.00 95.62 180 ASP A CA 1
ATOM 1301 C C . ASP A 1 180 ? 15.431 -10.431 -0.778 1.00 95.62 180 ASP A C 1
ATOM 1303 O O . ASP A 1 180 ? 15.953 -11.151 -1.630 1.00 95.62 180 ASP A O 1
ATOM 1307 N N . THR A 1 181 ? 14.678 -9.378 -1.123 1.00 96.81 181 THR A N 1
ATOM 1308 C CA . THR A 1 181 ? 14.475 -8.968 -2.520 1.00 96.81 181 THR A CA 1
ATOM 1309 C C . THR A 1 181 ? 15.643 -8.159 -3.089 1.00 96.81 181 THR A C 1
ATOM 1311 O O . THR A 1 181 ? 15.724 -7.971 -4.302 1.00 96.81 181 THR A O 1
ATOM 1314 N N . ILE A 1 182 ? 16.573 -7.688 -2.248 1.00 98.00 182 ILE A N 1
ATOM 1315 C CA . ILE A 1 182 ? 17.713 -6.881 -2.692 1.00 98.00 182 ILE A CA 1
ATOM 1316 C C . ILE A 1 182 ? 18.597 -7.698 -3.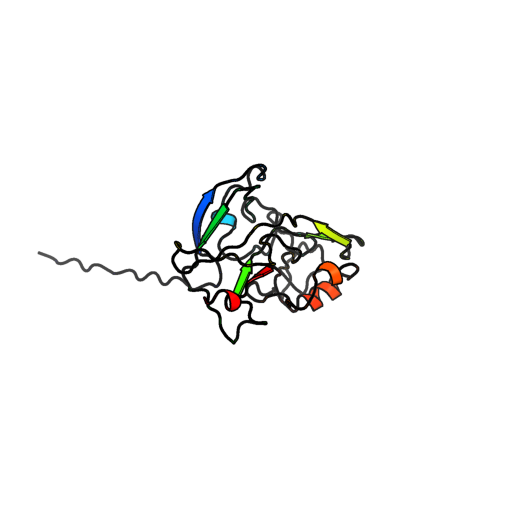642 1.00 98.00 182 ILE A C 1
ATOM 1318 O O . ILE A 1 182 ? 19.096 -8.771 -3.310 1.00 98.00 182 ILE A O 1
ATOM 1322 N N . GLY A 1 183 ? 18.835 -7.146 -4.828 1.00 97.94 183 GLY A N 1
ATOM 1323 C CA . GLY A 1 183 ? 19.591 -7.768 -5.908 1.00 97.94 183 GLY A CA 1
ATOM 1324 C C . GLY A 1 183 ? 18.747 -8.595 -6.877 1.00 97.94 183 GLY A C 1
ATOM 1325 O O . GLY A 1 183 ? 19.280 -8.967 -7.923 1.00 97.94 183 GLY A O 1
ATOM 1326 N N . LEU A 1 184 ? 17.464 -8.846 -6.583 1.00 98.50 184 LEU A N 1
ATOM 1327 C CA . LEU A 1 184 ? 16.562 -9.502 -7.528 1.00 98.50 184 LEU A CA 1
ATOM 1328 C C . LEU A 1 184 ? 16.304 -8.609 -8.740 1.00 98.50 184 LEU A C 1
ATOM 1330 O O . LEU A 1 184 ? 16.111 -7.393 -8.616 1.00 98.50 184 LEU A O 1
ATOM 1334 N N . GLY A 1 185 ? 16.263 -9.233 -9.915 1.00 98.62 185 GLY A N 1
ATOM 1335 C CA . GLY A 1 185 ? 15.746 -8.608 -11.124 1.00 98.62 185 GLY A CA 1
ATOM 1336 C C . GLY A 1 185 ? 14.221 -8.531 -11.094 1.00 98.62 185 GLY A C 1
ATOM 1337 O O . GLY A 1 185 ? 13.550 -9.322 -10.432 1.00 98.62 185 GLY A O 1
ATOM 1338 N N . TYR A 1 186 ? 13.647 -7.604 -11.858 1.00 98.56 186 TYR A N 1
ATOM 1339 C CA . TYR A 1 186 ? 12.198 -7.405 -11.881 1.00 98.56 186 TYR A CA 1
ATOM 1340 C C . TYR A 1 186 ? 11.368 -8.674 -12.185 1.00 98.56 186 TYR A C 1
ATOM 1342 O O . TYR A 1 186 ? 10.380 -8.885 -11.487 1.00 98.56 186 TYR A O 1
ATOM 1350 N N . PRO A 1 187 ? 11.746 -9.577 -13.118 1.00 98.31 187 PRO A N 1
ATOM 1351 C CA . PRO A 1 187 ? 11.003 -10.827 -13.314 1.00 98.31 187 PRO A CA 1
ATOM 1352 C C . PRO A 1 187 ? 10.960 -11.727 -12.070 1.00 98.31 187 PRO A C 1
ATOM 1354 O O . PRO A 1 187 ? 9.920 -12.300 -11.766 1.00 98.31 187 PRO A O 1
ATOM 1357 N N . GLU A 1 188 ? 12.065 -11.817 -11.325 1.00 98.44 188 GLU A N 1
ATOM 1358 C CA . GLU A 1 188 ? 12.143 -12.598 -10.081 1.00 98.44 188 GLU A CA 1
ATOM 1359 C C . GLU A 1 188 ? 11.286 -11.951 -8.983 1.00 98.44 188 GLU A C 1
ATOM 1361 O O . GLU A 1 188 ? 10.611 -12.646 -8.226 1.00 98.44 188 GLU A O 1
ATOM 1366 N N . LEU A 1 189 ? 11.255 -10.613 -8.936 1.00 98.44 189 LEU A N 1
ATOM 1367 C CA . LEU A 1 189 ? 10.377 -9.864 -8.038 1.00 98.44 189 LEU A CA 1
ATOM 1368 C C . LEU A 1 189 ? 8.891 -10.111 -8.353 1.00 98.44 189 LEU A C 1
ATOM 1370 O O . LEU A 1 189 ? 8.102 -10.320 -7.437 1.00 98.44 189 LEU A O 1
ATOM 1374 N N . VAL A 1 190 ? 8.503 -10.130 -9.633 1.00 98.44 190 VAL A N 1
ATOM 1375 C CA . VAL A 1 190 ? 7.125 -10.436 -10.064 1.00 98.44 190 VAL A CA 1
ATOM 1376 C C . VAL A 1 190 ? 6.709 -11.849 -9.652 1.00 98.44 190 VAL A C 1
ATOM 1378 O O . VAL A 1 190 ? 5.594 -12.044 -9.166 1.00 98.44 190 VAL A O 1
ATOM 1381 N N . GLU A 1 191 ? 7.595 -12.836 -9.809 1.00 98.12 191 GLU A N 1
ATOM 1382 C CA . GLU A 1 191 ? 7.342 -14.207 -9.347 1.00 98.12 191 GLU A CA 1
ATOM 1383 C C . GLU A 1 191 ? 7.168 -14.270 -7.824 1.00 98.12 191 GLU A C 1
ATOM 1385 O O . GLU A 1 191 ? 6.255 -14.939 -7.341 1.00 98.12 191 GLU A O 1
ATOM 1390 N N . LEU A 1 192 ? 7.989 -13.530 -7.072 1.00 97.81 192 LEU A N 1
ATOM 1391 C CA . LEU A 1 192 ? 7.919 -13.452 -5.611 1.00 97.81 192 LEU A CA 1
ATOM 1392 C C . LEU A 1 192 ? 6.612 -12.824 -5.116 1.00 97.81 192 LEU A C 1
ATOM 1394 O O . LEU A 1 192 ? 6.058 -13.282 -4.116 1.00 97.81 192 LEU A O 1
ATOM 1398 N N . TYR A 1 193 ? 6.100 -11.811 -5.822 1.00 98.06 193 TYR A N 1
ATOM 1399 C CA . TYR A 1 193 ? 4.805 -11.20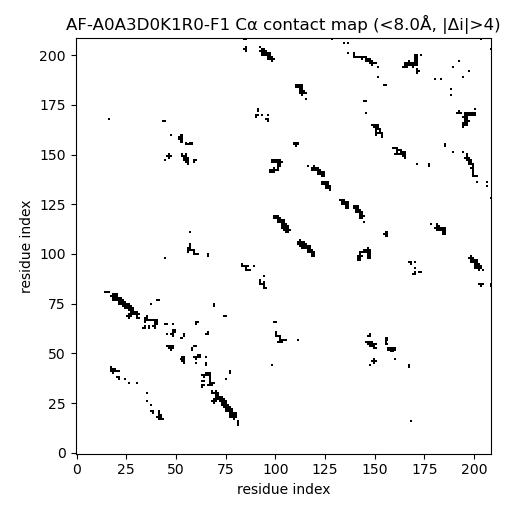3 -5.511 1.00 98.06 193 TYR A CA 1
ATOM 1400 C C . TYR A 1 193 ? 3.652 -12.198 -5.688 1.00 98.06 193 TYR A C 1
ATOM 1402 O O . TYR A 1 193 ? 2.607 -12.016 -5.074 1.00 98.06 193 TYR A O 1
ATOM 1410 N N . ASP A 1 194 ? 3.812 -13.248 -6.503 1.00 97.38 194 ASP A N 1
ATOM 1411 C CA . ASP A 1 194 ? 2.826 -14.321 -6.695 1.00 97.38 194 ASP A CA 1
ATOM 1412 C C . ASP A 1 194 ? 1.396 -13.783 -6.905 1.00 97.38 194 ASP A C 1
ATOM 1414 O O . ASP A 1 194 ? 0.429 -14.183 -6.253 1.00 97.38 194 ASP A O 1
ATOM 1418 N N . ARG A 1 195 ? 1.275 -12.811 -7.820 1.00 97.62 195 ARG A N 1
ATOM 1419 C CA . ARG A 1 195 ? 0.044 -12.063 -8.150 1.00 97.62 195 ARG A CA 1
ATOM 1420 C C . ARG A 1 195 ? -0.509 -11.150 -7.052 1.00 97.62 195 ARG A C 1
ATOM 1422 O O . ARG A 1 195 ? -1.588 -10.594 -7.256 1.00 97.62 195 ARG A O 1
ATOM 1429 N N . SER A 1 196 ? 0.169 -10.976 -5.924 1.00 98.50 196 SER A N 1
ATOM 1430 C CA . SER A 1 196 ? -0.111 -9.877 -4.998 1.00 98.50 196 SER A CA 1
ATOM 1431 C C . SER A 1 196 ? 0.106 -8.538 -5.694 1.00 98.50 196 SER A C 1
ATOM 1433 O O . SER A 1 196 ? 0.965 -8.410 -6.568 1.00 98.50 196 SER A O 1
ATOM 1435 N N . GLY A 1 197 ? -0.689 -7.542 -5.319 1.00 98.00 197 GLY A N 1
ATOM 1436 C CA . GLY A 1 197 ? -0.458 -6.164 -5.716 1.00 98.00 197 GLY A CA 1
ATOM 1437 C C . GLY A 1 197 ? 0.499 -5.401 -4.802 1.00 98.00 197 GLY A C 1
ATOM 1438 O O 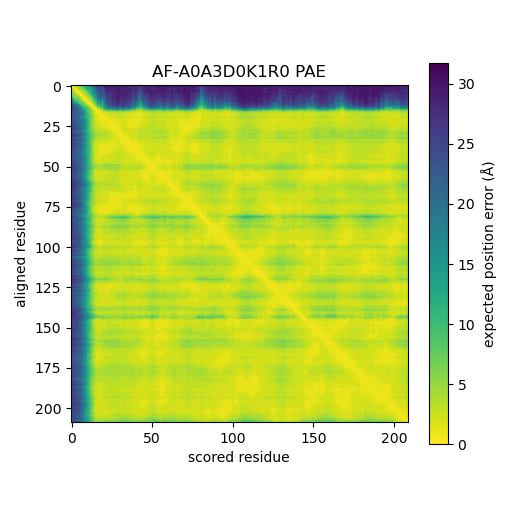. GLY A 1 197 ? 0.726 -4.232 -5.078 1.00 98.00 197 GLY A O 1
ATOM 1439 N N . GLY A 1 198 ? 1.049 -6.022 -3.754 1.00 97.88 198 GLY A N 1
ATOM 1440 C CA . GLY A 1 198 ? 1.868 -5.360 -2.735 1.00 97.88 198 GLY A CA 1
ATOM 1441 C C . GLY A 1 198 ? 1.072 -5.016 -1.475 1.00 97.88 198 GLY A C 1
ATOM 1442 O O . GLY A 1 198 ? 0.082 -5.681 -1.163 1.00 97.88 198 GLY A O 1
ATOM 1443 N N . GLY A 1 199 ? 1.521 -3.979 -0.767 1.00 97.12 199 GLY A N 1
ATOM 1444 C CA . GLY A 1 199 ? 0.957 -3.557 0.513 1.00 97.12 199 GLY A CA 1
ATOM 1445 C C . GLY A 1 199 ? 1.425 -4.416 1.690 1.00 97.12 199 GLY A C 1
ATOM 1446 O O . GLY A 1 199 ? 1.868 -5.557 1.532 1.00 97.12 199 GLY A O 1
ATOM 1447 N N . VAL A 1 200 ? 1.353 -3.852 2.893 1.00 96.44 200 VAL A N 1
ATOM 1448 C CA . VAL A 1 200 ? 1.632 -4.588 4.131 1.00 96.44 200 VAL A CA 1
ATOM 1449 C C . VAL A 1 200 ? 0.400 -5.383 4.555 1.00 96.44 200 VAL A C 1
ATOM 1451 O O . VAL A 1 200 ? -0.721 -4.888 4.463 1.00 96.44 200 VAL A O 1
ATOM 1454 N N . GLY A 1 201 ? 0.610 -6.614 5.021 1.00 96.94 201 GLY A N 1
ATOM 1455 C CA . GLY A 1 201 ? -0.447 -7.466 5.556 1.00 96.94 201 GLY A CA 1
ATOM 1456 C C . GLY A 1 201 ? -0.710 -7.242 7.040 1.00 96.94 201 GLY A C 1
ATOM 1457 O O . GLY A 1 201 ? 0.232 -7.121 7.822 1.00 96.94 201 GLY A O 1
ATOM 1458 N N . ILE A 1 202 ? -1.987 -7.236 7.414 1.00 97.62 202 ILE A N 1
ATOM 1459 C CA . ILE A 1 202 ? -2.491 -7.117 8.782 1.00 97.62 202 ILE A CA 1
ATOM 1460 C C . ILE A 1 202 ? -3.283 -8.385 9.133 1.00 97.62 202 ILE A C 1
ATOM 1462 O O . ILE A 1 202 ? -4.219 -8.738 8.419 1.00 97.62 202 ILE A O 1
ATOM 1466 N N . ASP A 1 203 ? -2.897 -9.051 10.220 1.00 97.12 203 ASP A N 1
ATOM 1467 C CA . ASP A 1 203 ? -3.583 -10.213 10.811 1.00 97.12 203 ASP A CA 1
ATOM 1468 C C . ASP A 1 203 ? -4.361 -9.743 12.049 1.00 97.12 203 ASP A C 1
ATOM 1470 O O . ASP A 1 203 ? -3.777 -9.153 12.969 1.00 97.12 203 ASP A O 1
ATOM 1474 N N . LEU A 1 204 ? -5.676 -9.958 12.058 1.00 97.06 204 LEU A N 1
ATOM 1475 C CA . LEU A 1 204 ? -6.568 -9.547 13.141 1.00 97.06 204 LEU A CA 1
ATOM 1476 C C . LEU A 1 204 ? -6.622 -10.577 14.277 1.00 97.06 204 LEU A C 1
ATOM 1478 O O . LEU A 1 204 ? -6.900 -10.207 15.424 1.00 97.06 204 LEU A O 1
ATOM 1482 N N . ALA A 1 205 ? -6.280 -11.841 14.015 1.00 96.00 205 ALA A N 1
ATOM 1483 C CA . ALA A 1 205 ? -6.424 -12.929 14.978 1.00 96.00 205 ALA A CA 1
ATOM 1484 C C . ALA A 1 205 ? -5.650 -12.695 16.297 1.00 96.00 205 ALA A C 1
ATOM 1486 O O . ALA A 1 205 ? -6.209 -12.941 17.375 1.00 96.00 205 ALA A O 1
ATOM 1487 N N . PRO A 1 206 ? -4.398 -12.176 16.300 1.00 95.81 206 PRO A N 1
ATOM 1488 C CA . PRO A 1 206 ? -3.671 -11.853 17.531 1.00 95.81 206 PRO A CA 1
ATOM 1489 C C . PRO A 1 206 ? -4.337 -10.768 18.386 1.00 95.81 206 PRO A C 1
ATOM 1491 O O . PRO A 1 206 ? -4.064 -10.692 19.587 1.00 95.81 206 PRO A O 1
ATOM 1494 N N . LEU A 1 207 ? -5.193 -9.937 17.786 1.00 95.62 207 LEU A N 1
ATOM 1495 C CA . LEU A 1 207 ? -5.909 -8.848 18.454 1.00 95.62 207 LEU A CA 1
ATOM 1496 C C . LEU A 1 207 ? -7.226 -9.327 19.083 1.00 95.62 207 LEU A C 1
ATOM 1498 O O . LEU A 1 207 ? -7.782 -8.639 19.941 1.00 95.62 207 LEU A O 1
ATOM 1502 N N . GLY A 1 208 ? -7.686 -10.529 18.716 1.00 93.69 208 GLY A N 1
ATOM 1503 C CA . GLY A 1 208 ? -8.958 -11.094 19.164 1.00 93.69 208 GLY A CA 1
ATOM 1504 C C . GLY A 1 208 ? -10.176 -10.428 18.523 1.00 93.69 208 GLY A C 1
ATOM 1505 O O . GLY A 1 208 ? -11.228 -10.391 19.168 1.00 93.69 208 GLY A O 1
ATOM 1506 N N . LEU A 1 209 ? -9.993 -9.887 17.315 1.00 89.06 209 LEU A N 1
ATOM 1507 C CA . LEU A 1 209 ? -11.025 -9.312 16.451 1.00 89.06 209 LEU A CA 1
ATOM 1508 C C . LEU A 1 209 ? -11.488 -10.336 15.409 1.00 89.06 209 LEU A C 1
ATOM 1510 O O . LEU A 1 209 ? -10.657 -11.184 15.020 1.00 89.06 209 LEU A O 1
#

Radius of gyration: 18.86 Å; Cα contacts (8 Å, |Δi|>4): 453; chains: 1; bounding box: 78×39×43 Å

Solvent-accessible surface area (backbone atoms only — not comparable to full-atom values): 12097 Å² total; per-residue (Å²): 139,84,86,78,83,82,81,81,81,80,80,76,77,79,89,66,98,41,36,70,42,76,77,48,77,42,77,26,55,84,36,52,88,77,15,73,44,66,70,27,72,38,50,76,82,70,48,49,28,84,85,55,29,30,17,16,37,67,34,42,62,74,33,48,73,53,38,54,38,44,30,60,90,31,47,75,41,68,42,51,87,61,85,81,56,69,45,96,82,33,67,96,56,37,51,45,71,35,76,42,62,7,24,39,38,62,74,43,76,78,60,29,20,29,66,47,72,44,54,59,86,36,51,83,43,69,50,54,96,78,83,75,64,75,43,75,52,79,98,57,35,38,18,32,79,33,26,38,28,30,46,70,67,52,65,42,77,25,69,59,80,45,90,42,68,32,34,88,86,35,57,43,64,84,90,57,60,61,75,75,46,54,71,34,41,40,72,59,49,47,59,65,31,68,50,17,16,32,22,38,67,39,57,39,62,92,75,74,88

Mean predicted aligned error: 5.16 Å

Secondary structure (DSSP, 8-state):
----------------SS--EEEEEE--BTPPTT---GGGGSSSPPSB-TTSPBPBTTB----TTT-----BT-EEEEE-SSPP---TTSGGG--EEE----EEEESSTTS-BEEEEE---B---EE-SSSSS-EE-TT--SB-S-----BSSS-TT-SS--SSBPBTTSPPPTTS-GGGGTT-BHHHHHHHHTTB---EEE--GGGT-

Sequence (209 aa):
MAILPCLLLVMTTTADPFADEVIDFQPGSGGAAGYDDPSAAIGSPTRLTVDEEVVSPFVPAWGTDDIVSIGAGGSLTVSFDEPVTDHPDNPYGIDLLVFGNAGCIDTAYPAGAVGGFFGVDGGLVEVSEDGALWYLVEGVNADAPWPTMSHVDTPAYAVEPGLISTSFVRPVNPAIDSFDTIGLGYPELVELYDRSGGGVGIDLAPLGL

Foldseek 3Di:
DDDDDDDDDPPDDPADLWFDDWPDWFAEPPFDPLLAPLQLQTDDQDQAEPLQWGDALARFHDDSSRHHGRYDPIDTDTHHPDDQDQDPPQVVQFRDFAAFRKHFDAPPPPQRAGADIDRQPFAWDWDDPPVPDIDTQPPGGNRHLWGFGFALPAGRTGSDDDPGGADQRHEQNPVDDSVVSHGPTPNVVSVSCVSHRTGDTTRCVVVVD